Protein AF-A0A3A5VDR8-F1 (afdb_monomer)

Solvent-accessible surface area (backbone atoms only — not comparable to full-atom values): 13699 Å² total; per-residue (Å²): 118,65,73,44,53,53,27,50,51,38,25,54,54,17,42,51,42,27,73,71,44,88,47,68,67,57,17,51,52,22,40,51,50,13,53,56,19,45,52,45,46,71,48,32,52,80,75,43,64,90,36,72,64,29,51,47,52,52,43,52,58,65,45,46,60,33,49,49,28,33,51,53,9,49,47,30,44,72,45,28,43,100,51,100,69,76,57,41,54,68,66,42,28,55,52,9,52,52,28,31,51,51,14,51,49,47,58,53,37,34,50,52,32,93,68,37,65,57,55,87,92,42,66,28,64,62,50,52,55,49,51,32,36,47,34,58,46,49,23,54,52,27,50,52,50,26,51,49,34,65,74,72,39,82,93,39,62,68,61,28,49,50,36,45,52,52,17,50,50,38,37,50,51,42,52,48,46,52,74,42,66,25,68,79,46,48,22,66,64,47,43,51,43,36,53,51,37,49,52,52,52,51,50,51,53,52,51,50,50,50,50,52,51,53,52,51,50,52,50,55,56,51,60,74,67,55,76,78,76,84,74,74,75,71,79,49,71,68,52,50,51,50,50,49,52,54,45,56,65,62,70,72,50,72,94,75,86,84,129

Sequence (259 aa):
MFLFWIPGVVVVAGGLLALLSKRAMVRRAAGVMAAVSLLAIITTPWTVPSSPSSAFGHFLGSLLGPLVFLGVGLYSITFSGNIPVGQLSPTDRVTGFVMVALGSAWLLAMHWWSITPTYPDTVNTYWVMFWSTFLLVSPAVGAGLMVLVGVFGHQRQRERNLIGVLSMALFLIGLLALLFDGSSLGREAFGQAVWLAFADVVGLLAGLGAALLVFGAVLVVYERQLVPPVTSSGPSKEHLDRVSFVLHQHVDGGEHDEE

Secondary structure (DSSP, 8-state):
-HHHHHHHHHHHHHHHHHHH---HHHHHHHHHHHHHHHHHHHTHHHHSTTSHHHHHHHHHHHHHHHHHHHHHHHHHHHHBSS-SS-PBPHHHHHHHHHHHHHHHHHHHHHHHSTTS-BSSSSB-HHHHHHHHHHHHHHHHHHHHHHHHHHHH-TT-HHHHHHHHHHHHHHHHHHHHHHHS--SSS-HHHHHHHHHHHHHHHHHHHHHHHHHHHHHHHHHHHHHHHSPPP-PPPPPPHHHHHHHHHHHHHHHS--S----

Radius of gyration: 29.81 Å; Cα contacts (8 Å, |Δi|>4): 229; chains: 1; bounding box: 81×52×71 Å

Structure (mmCIF, N/CA/C/O backbone):
data_AF-A0A3A5VDR8-F1
#
_entry.id   AF-A0A3A5VDR8-F1
#
loop_
_atom_site.group_PDB
_atom_site.id
_atom_site.type_symbol
_atom_site.label_atom_id
_atom_site.label_alt_id
_atom_site.label_comp_id
_atom_site.label_asym_id
_atom_site.label_entity_id
_atom_site.label_seq_id
_atom_site.pdbx_PDB_ins_code
_atom_site.Cartn_x
_atom_site.Cartn_y
_atom_site.Cartn_z
_atom_site.occupancy
_atom_site.B_iso_or_equiv
_atom_site.auth_seq_id
_atom_site.auth_comp_id
_atom_site.auth_asym_id
_atom_site.auth_atom_id
_atom_site.pdbx_PDB_model_num
ATOM 1 N N . MET A 1 1 ? 14.087 16.349 -6.752 1.00 52.69 1 MET A N 1
ATOM 2 C CA . MET A 1 1 ? 13.050 16.132 -5.717 1.00 52.69 1 MET A CA 1
ATOM 3 C C . MET A 1 1 ? 11.808 16.995 -5.967 1.00 52.69 1 MET A C 1
ATOM 5 O O . MET A 1 1 ? 10.737 16.435 -6.138 1.00 52.69 1 MET A O 1
ATOM 9 N N . PHE A 1 2 ? 11.920 18.325 -6.081 1.00 62.50 2 PHE A N 1
ATOM 10 C CA . PHE A 1 2 ? 10.753 19.221 -6.222 1.00 62.50 2 PHE A CA 1
ATOM 11 C C . PHE A 1 2 ? 9.913 19.051 -7.503 1.00 62.50 2 PHE A C 1
ATOM 13 O O . PHE A 1 2 ? 8.700 19.224 -7.452 1.00 62.50 2 PHE A O 1
ATOM 20 N N . LEU A 1 3 ? 10.534 18.660 -8.623 1.00 68.56 3 LEU A N 1
ATOM 21 C CA . LEU A 1 3 ? 9.881 18.563 -9.939 1.00 68.56 3 LEU A CA 1
ATOM 22 C C . LEU A 1 3 ? 8.797 17.478 -10.045 1.00 68.56 3 LEU A C 1
ATOM 24 O O . LEU A 1 3 ? 7.955 17.571 -10.922 1.00 68.56 3 LEU A O 1
ATOM 28 N N . PHE A 1 4 ? 8.792 16.479 -9.160 1.00 74.56 4 PHE A N 1
ATOM 29 C CA . PHE A 1 4 ? 7.754 15.441 -9.134 1.00 74.56 4 PHE A CA 1
ATOM 30 C C . PHE A 1 4 ? 6.716 15.711 -8.039 1.00 74.56 4 PHE A C 1
ATOM 32 O O . PHE A 1 4 ? 5.513 15.689 -8.283 1.00 74.56 4 PHE A O 1
ATOM 39 N N . TRP A 1 5 ? 7.181 16.011 -6.823 1.00 81.38 5 TRP A N 1
ATOM 40 C CA . TRP A 1 5 ? 6.310 16.121 -5.653 1.00 81.38 5 TRP A CA 1
ATOM 41 C C . TRP A 1 5 ? 5.440 17.379 -5.657 1.00 81.38 5 TRP A C 1
ATOM 43 O O . TRP A 1 5 ? 4.268 17.285 -5.303 1.00 81.38 5 TRP A O 1
ATOM 53 N N . ILE A 1 6 ? 5.969 18.537 -6.081 1.00 83.94 6 ILE A N 1
ATOM 54 C CA . ILE A 1 6 ? 5.168 19.770 -6.143 1.00 83.94 6 ILE A CA 1
ATOM 55 C C . ILE A 1 6 ? 4.053 19.616 -7.184 1.00 83.94 6 ILE A C 1
ATOM 57 O O . ILE A 1 6 ? 2.892 19.799 -6.814 1.00 83.94 6 ILE A O 1
ATOM 61 N N . PRO A 1 7 ? 4.335 19.199 -8.436 1.00 83.81 7 PRO A N 1
ATOM 62 C CA . PRO A 1 7 ? 3.267 18.892 -9.377 1.00 83.81 7 PRO A CA 1
ATOM 63 C C . PRO A 1 7 ? 2.312 17.815 -8.858 1.00 83.81 7 PRO A C 1
ATOM 65 O O . PRO A 1 7 ? 1.108 17.984 -8.990 1.00 83.81 7 PRO A O 1
ATOM 68 N N . GLY A 1 8 ? 2.805 16.769 -8.184 1.00 83.75 8 GLY A N 1
ATOM 69 C CA . GLY A 1 8 ? 1.969 15.744 -7.546 1.00 83.75 8 GLY A CA 1
ATOM 70 C C . GLY A 1 8 ? 0.930 16.314 -6.577 1.00 83.75 8 GLY A C 1
ATOM 71 O O . GLY A 1 8 ? -0.263 16.032 -6.704 1.00 83.75 8 GLY A O 1
ATOM 72 N N . VAL A 1 9 ? 1.358 17.173 -5.649 1.00 87.06 9 VAL A N 1
ATOM 73 C CA . VAL A 1 9 ? 0.451 17.847 -4.705 1.00 87.06 9 VAL A CA 1
ATOM 74 C C . VAL A 1 9 ? -0.544 18.739 -5.444 1.00 87.06 9 VAL A C 1
ATOM 76 O O . VAL A 1 9 ? -1.730 18.732 -5.116 1.00 87.06 9 VAL A O 1
ATOM 79 N N . VAL A 1 10 ? -0.096 19.472 -6.466 1.00 89.00 10 VAL A N 1
ATOM 80 C CA . VAL A 1 10 ? -0.971 20.351 -7.256 1.00 89.00 10 VAL A CA 1
ATOM 81 C C . VAL A 1 10 ? -1.981 19.552 -8.087 1.00 89.00 10 VAL A C 1
ATOM 83 O O . VAL A 1 10 ? -3.118 19.998 -8.221 1.00 89.00 10 VAL A O 1
ATOM 86 N N . VAL A 1 11 ? -1.635 18.359 -8.583 1.00 89.19 11 VAL A N 1
ATOM 87 C CA . VAL A 1 11 ? -2.593 17.454 -9.244 1.00 89.19 11 VAL A CA 1
ATOM 88 C C . VAL A 1 11 ? -3.698 17.050 -8.276 1.00 89.19 11 VAL A C 1
ATOM 90 O O . VAL A 1 11 ? -4.874 17.191 -8.609 1.00 89.19 11 VAL A O 1
ATOM 93 N N . VAL A 1 12 ? -3.345 16.587 -7.074 1.00 87.31 12 VAL A N 1
ATOM 94 C CA . VAL A 1 12 ? -4.333 16.129 -6.085 1.00 87.31 12 VAL A CA 1
ATOM 95 C C . VAL A 1 12 ? -5.182 17.296 -5.584 1.00 87.31 12 VAL A C 1
ATOM 97 O O . VAL A 1 12 ? -6.408 17.247 -5.665 1.00 87.31 12 VAL A O 1
ATOM 100 N N . ALA A 1 13 ? -4.550 18.369 -5.110 1.00 88.38 13 ALA A N 1
ATOM 101 C CA . ALA A 1 13 ? -5.251 19.531 -4.57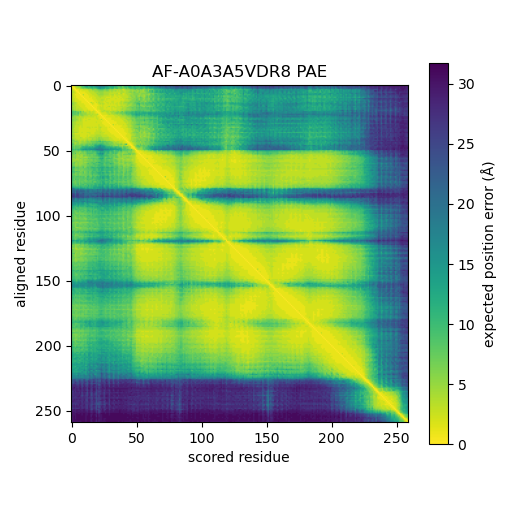3 1.00 88.38 13 ALA A CA 1
ATOM 102 C C . ALA A 1 13 ? -6.066 20.254 -5.654 1.00 88.38 13 ALA A C 1
ATOM 104 O O . ALA A 1 13 ? -7.225 20.596 -5.428 1.00 88.38 13 ALA A O 1
ATOM 105 N N . GLY A 1 14 ? -5.491 20.448 -6.843 1.00 86.88 14 GLY A N 1
ATOM 106 C CA . GLY A 1 14 ? -6.167 21.052 -7.989 1.00 86.88 14 GLY A CA 1
ATOM 107 C C . GLY A 1 14 ? -7.322 20.194 -8.499 1.00 86.88 14 GLY A C 1
ATOM 108 O O . GLY A 1 14 ? -8.396 20.723 -8.773 1.00 86.88 14 GLY A O 1
ATOM 109 N N . GLY A 1 15 ? -7.153 18.870 -8.549 1.00 87.00 15 GLY A N 1
ATOM 110 C CA . GLY A 1 15 ? -8.213 17.929 -8.910 1.00 87.00 15 GLY A CA 1
ATOM 111 C C . GLY A 1 15 ? -9.370 17.952 -7.912 1.00 87.00 15 GLY A C 1
ATOM 112 O O . GLY A 1 15 ? -10.522 18.123 -8.308 1.00 87.00 15 GLY A O 1
ATOM 113 N N . LEU A 1 16 ? -9.075 17.872 -6.611 1.00 87.69 16 LEU A N 1
ATOM 114 C CA . LEU A 1 16 ? -10.084 17.978 -5.553 1.00 87.69 16 LEU A CA 1
ATOM 115 C C . LEU A 1 16 ? -10.808 19.327 -5.593 1.00 87.69 16 LEU A C 1
ATOM 117 O O . LEU A 1 16 ? -12.035 19.369 -5.542 1.00 87.69 16 LEU A O 1
ATOM 121 N N . LEU A 1 17 ? -10.075 20.432 -5.745 1.00 89.56 17 LEU A N 1
ATOM 122 C CA . LEU A 1 17 ? -10.669 21.762 -5.878 1.00 89.56 17 LEU A CA 1
ATOM 123 C C . LEU A 1 17 ? -11.536 21.879 -7.135 1.00 89.56 17 LEU A C 1
ATOM 125 O O . LEU A 1 17 ? -12.596 22.502 -7.082 1.00 89.56 17 LEU A O 1
ATOM 129 N N . ALA A 1 18 ? -11.136 21.270 -8.250 1.00 89.88 18 ALA A N 1
ATOM 130 C CA . ALA A 1 18 ? -11.944 21.246 -9.463 1.00 89.88 18 ALA A CA 1
ATOM 131 C C . ALA A 1 18 ? -13.251 20.461 -9.264 1.00 89.88 18 ALA A C 1
ATOM 133 O O . ALA A 1 18 ? -14.312 20.914 -9.696 1.00 89.88 18 ALA A O 1
ATOM 134 N N . LEU A 1 19 ? -13.197 19.321 -8.576 1.00 88.25 19 LEU A N 1
ATOM 135 C CA . LEU A 1 19 ? -14.364 18.471 -8.334 1.00 88.25 19 LEU A CA 1
ATOM 136 C C . LEU A 1 19 ? -15.330 19.068 -7.301 1.00 88.25 19 LEU A C 1
ATOM 138 O O . LEU A 1 19 ? -16.544 19.006 -7.484 1.00 88.25 19 LEU A O 1
ATOM 142 N N . LEU A 1 20 ? -14.802 19.659 -6.229 1.00 91.56 20 LEU A N 1
ATOM 143 C CA . LEU A 1 20 ? -15.595 20.106 -5.080 1.00 91.56 20 LEU A CA 1
ATOM 144 C C . LEU A 1 20 ? -16.055 21.566 -5.188 1.00 91.56 20 LEU A C 1
ATOM 146 O O . LEU A 1 20 ? -17.002 21.974 -4.508 1.00 91.56 20 LEU A O 1
ATOM 150 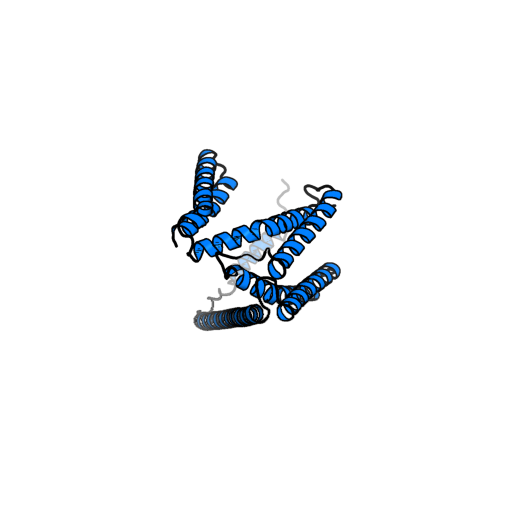N N . SER A 1 21 ? -15.404 22.385 -6.019 1.00 89.94 21 SER A N 1
ATOM 151 C CA . SER A 1 21 ? -15.739 23.805 -6.104 1.00 89.94 21 SER A CA 1
ATOM 152 C C . SER A 1 21 ? -17.049 24.053 -6.850 1.00 89.94 21 SER A C 1
ATOM 154 O O . SER A 1 21 ? -17.225 23.695 -8.015 1.00 89.94 21 SER A O 1
ATOM 156 N N . LYS A 1 22 ? -17.948 24.791 -6.191 1.00 89.50 22 LYS A N 1
ATOM 157 C CA . LYS A 1 22 ? -19.199 25.293 -6.782 1.00 89.50 22 LYS A CA 1
ATOM 158 C C . LYS A 1 22 ? -18.983 26.510 -7.694 1.00 89.50 22 LYS A C 1
ATOM 160 O O . LYS A 1 22 ? -19.869 26.861 -8.469 1.00 89.50 22 LYS A O 1
ATOM 165 N N . ARG A 1 23 ? -17.819 27.174 -7.619 1.00 92.81 23 ARG A N 1
ATOM 166 C CA . ARG A 1 23 ? -17.501 28.367 -8.425 1.00 92.81 23 ARG A CA 1
ATOM 167 C C . ARG A 1 23 ? -16.848 27.959 -9.746 1.00 92.81 23 ARG A C 1
ATOM 169 O O . ARG A 1 23 ? -15.734 27.440 -9.755 1.00 92.81 23 ARG A O 1
ATOM 176 N N . ALA A 1 24 ? -17.501 28.272 -10.868 1.00 89.81 24 ALA A N 1
ATOM 177 C CA . ALA A 1 24 ? -17.061 27.853 -12.203 1.00 89.81 24 ALA A CA 1
ATOM 178 C C . ALA A 1 24 ? -15.632 28.307 -12.566 1.00 89.81 24 ALA A C 1
ATOM 180 O O . ALA A 1 24 ? -14.880 27.530 -13.152 1.00 89.81 24 ALA A O 1
ATOM 181 N N . MET A 1 25 ? -15.242 29.531 -12.190 1.00 92.38 25 MET A N 1
ATOM 182 C CA . MET A 1 25 ? -13.892 30.057 -12.433 1.00 92.38 25 MET A CA 1
ATOM 183 C C . MET A 1 25 ? -12.827 29.272 -11.654 1.00 92.38 25 MET A C 1
ATOM 185 O O . MET A 1 25 ? -11.842 28.839 -12.243 1.00 92.38 25 MET A O 1
ATOM 189 N N . VAL A 1 26 ? -13.057 29.030 -10.358 1.00 88.75 26 VAL A N 1
ATOM 190 C CA . VAL A 1 26 ? -12.142 28.260 -9.497 1.00 88.75 26 VAL A CA 1
ATOM 191 C C . VAL A 1 26 ? -12.013 26.829 -10.008 1.00 88.75 26 VAL A C 1
ATOM 193 O O . VAL A 1 26 ? -10.904 26.321 -10.113 1.00 88.75 26 VAL A O 1
ATOM 196 N N . ARG A 1 27 ? -13.128 26.205 -10.406 1.00 91.62 27 ARG A N 1
ATOM 197 C CA . ARG A 1 27 ? -13.121 24.862 -10.993 1.00 91.62 27 ARG A CA 1
ATOM 198 C C . ARG A 1 27 ? -12.278 24.784 -12.266 1.00 91.62 27 ARG A C 1
ATOM 200 O O . ARG A 1 27 ? -11.477 23.866 -12.403 1.00 91.62 27 ARG A O 1
ATOM 207 N N . ARG A 1 28 ? -12.444 25.737 -13.192 1.00 91.25 28 ARG A N 1
ATOM 208 C CA . ARG A 1 28 ? -11.657 25.778 -14.437 1.00 91.25 28 ARG A CA 1
ATOM 209 C C . ARG A 1 28 ? -10.175 26.018 -14.157 1.00 91.25 28 ARG A C 1
ATOM 211 O O . ARG A 1 28 ? -9.351 25.280 -14.681 1.00 91.25 28 ARG A O 1
ATOM 218 N N . ALA A 1 29 ? -9.846 27.000 -13.319 1.00 91.12 29 ALA A N 1
ATOM 219 C CA . ALA A 1 29 ? -8.461 27.310 -12.969 1.00 91.12 29 ALA A CA 1
ATOM 220 C C . ALA A 1 29 ? -7.768 26.121 -12.282 1.00 91.12 29 ALA A C 1
ATOM 222 O O . ALA A 1 29 ? -6.687 25.717 -12.703 1.00 91.12 29 ALA A O 1
ATOM 223 N N . ALA A 1 30 ? -8.424 25.505 -11.294 1.00 90.00 30 ALA A N 1
ATOM 224 C CA . ALA A 1 30 ? -7.909 24.330 -10.597 1.00 90.00 30 ALA A CA 1
ATOM 225 C C . ALA A 1 30 ? -7.756 23.120 -11.536 1.00 90.00 30 ALA A C 1
ATOM 227 O O . ALA A 1 30 ? -6.751 22.417 -11.467 1.00 90.00 30 ALA A O 1
ATOM 228 N N . GLY A 1 31 ? -8.700 22.926 -12.465 1.00 89.38 31 GLY A N 1
ATOM 229 C CA . GLY A 1 31 ? -8.619 21.880 -13.484 1.00 89.38 31 GLY A CA 1
ATOM 230 C C . GLY A 1 31 ? -7.438 22.070 -14.441 1.00 89.38 31 GLY A C 1
ATOM 231 O O . GLY A 1 31 ? -6.706 21.119 -14.699 1.00 89.38 31 GLY A O 1
ATOM 232 N N . VAL A 1 32 ? -7.200 23.297 -14.918 1.00 91.44 32 VAL A N 1
ATOM 233 C CA . VAL A 1 32 ? -6.037 23.612 -15.768 1.00 91.44 32 VAL A CA 1
ATOM 234 C C . VAL A 1 32 ? -4.732 23.417 -14.998 1.00 91.44 32 VAL A C 1
ATOM 236 O O . VAL A 1 32 ? -3.812 22.789 -15.516 1.00 91.44 32 VAL A O 1
ATOM 239 N N . MET A 1 33 ? -4.653 23.891 -13.752 1.00 89.94 33 MET A N 1
ATOM 240 C CA . MET A 1 33 ? -3.474 23.683 -12.907 1.00 89.94 33 MET A CA 1
ATOM 241 C C . MET A 1 33 ? -3.186 22.196 -12.675 1.00 89.94 33 MET A C 1
ATOM 243 O O . MET A 1 33 ? -2.033 21.777 -12.785 1.00 89.94 33 MET A O 1
ATOM 247 N N . ALA A 1 34 ? -4.217 21.394 -12.394 1.00 89.88 34 ALA A N 1
ATOM 248 C CA . ALA A 1 34 ? -4.078 19.950 -12.247 1.00 89.88 34 ALA A CA 1
ATOM 249 C C . ALA A 1 34 ? -3.605 19.294 -13.553 1.00 89.88 34 ALA A C 1
ATOM 251 O O . ALA A 1 34 ? -2.691 18.477 -13.523 1.00 89.88 34 ALA A O 1
ATOM 252 N N . ALA A 1 35 ? -4.153 19.693 -14.704 1.00 88.62 35 ALA A N 1
ATOM 253 C CA . ALA A 1 35 ? -3.744 19.164 -16.004 1.00 88.62 35 ALA A CA 1
ATOM 254 C C . ALA A 1 35 ? -2.280 19.499 -16.344 1.00 88.62 35 ALA A C 1
ATOM 256 O O . ALA A 1 35 ? -1.517 18.609 -16.715 1.00 88.62 35 ALA A O 1
ATOM 257 N N . VAL A 1 36 ? -1.856 20.754 -16.164 1.00 88.88 36 VAL A N 1
ATOM 258 C CA . VAL A 1 36 ? -0.460 21.175 -16.393 1.00 88.88 36 VAL A CA 1
ATOM 259 C C . VAL A 1 36 ? 0.496 20.431 -15.460 1.00 88.88 36 VAL A C 1
ATOM 261 O O . VAL A 1 36 ? 1.556 19.970 -15.880 1.00 88.88 36 VAL A O 1
ATOM 264 N N . SER A 1 37 ? 0.102 20.260 -14.199 1.00 85.75 37 SER A N 1
ATOM 265 C CA . SER A 1 37 ? 0.910 19.542 -13.213 1.00 85.75 37 SER A CA 1
ATOM 266 C C . SER A 1 37 ? 1.006 18.050 -13.532 1.00 85.75 37 SER A C 1
ATOM 268 O O . SER A 1 37 ? 2.067 17.454 -13.371 1.00 85.75 37 SER A O 1
ATOM 270 N N . LEU A 1 38 ? -0.059 17.451 -14.065 1.00 85.88 38 LEU A N 1
ATOM 271 C CA . LEU A 1 38 ? -0.044 16.069 -14.535 1.00 85.88 38 LEU A CA 1
ATOM 272 C C . LEU A 1 38 ? 0.924 15.889 -15.714 1.00 85.88 38 LEU A C 1
ATOM 274 O O . LEU A 1 38 ? 1.696 14.934 -15.726 1.00 85.88 38 LEU A O 1
ATOM 278 N N . LEU A 1 39 ? 0.948 16.829 -16.664 1.00 84.94 39 LEU A N 1
ATOM 279 C CA . LEU A 1 39 ? 1.917 16.818 -17.768 1.00 84.94 39 LEU A CA 1
ATOM 280 C C . LEU A 1 39 ? 3.367 16.923 -17.266 1.00 84.94 39 LEU A C 1
ATOM 282 O O . LEU A 1 39 ? 4.255 16.245 -17.786 1.00 84.94 39 LEU A O 1
ATOM 286 N N . ALA A 1 40 ? 3.619 17.716 -16.222 1.00 82.56 40 ALA A N 1
ATOM 287 C CA . ALA A 1 40 ? 4.940 17.791 -15.597 1.00 82.56 40 ALA A CA 1
ATOM 288 C C . ALA A 1 40 ? 5.359 16.452 -14.950 1.00 82.56 40 ALA A C 1
ATOM 290 O O . ALA A 1 40 ? 6.506 16.026 -15.088 1.00 82.56 40 ALA A O 1
ATOM 291 N N . ILE A 1 41 ? 4.424 15.731 -14.319 1.00 81.56 41 ILE A N 1
ATOM 292 C CA . ILE A 1 41 ? 4.683 14.388 -13.766 1.00 81.56 41 ILE A CA 1
ATOM 293 C C . ILE A 1 41 ? 5.000 13.393 -14.885 1.00 81.56 41 ILE A C 1
ATOM 295 O O . ILE A 1 41 ? 5.978 12.651 -14.800 1.00 81.56 41 ILE A O 1
ATOM 299 N N . ILE A 1 42 ? 4.213 13.404 -15.962 1.00 80.19 42 ILE A N 1
ATOM 300 C CA . ILE A 1 42 ? 4.401 12.484 -17.092 1.00 80.19 42 ILE A CA 1
ATOM 301 C C . ILE A 1 42 ? 5.761 12.704 -17.758 1.00 80.19 42 ILE A C 1
ATOM 303 O O . ILE A 1 42 ? 6.396 11.743 -18.172 1.00 80.19 42 ILE A O 1
ATOM 307 N N . THR A 1 43 ? 6.248 13.944 -17.819 1.00 77.62 43 THR A N 1
ATOM 308 C CA . THR A 1 43 ? 7.553 14.262 -18.421 1.00 77.62 43 THR A CA 1
ATOM 309 C C . THR A 1 43 ? 8.747 14.028 -17.481 1.00 77.62 43 THR A C 1
ATOM 311 O O . THR A 1 43 ? 9.903 14.139 -17.900 1.00 77.62 43 THR A O 1
ATOM 314 N N . THR A 1 44 ? 8.511 13.650 -16.219 1.00 75.06 44 THR A N 1
ATOM 315 C CA . THR A 1 44 ? 9.574 13.453 -15.216 1.00 75.06 44 THR A CA 1
ATOM 316 C C . THR A 1 44 ? 10.615 12.376 -15.595 1.00 75.06 44 THR A C 1
ATOM 318 O O . THR A 1 44 ? 11.806 12.626 -15.389 1.00 75.06 44 THR A O 1
ATOM 321 N N . PRO A 1 45 ? 10.250 11.230 -16.209 1.00 70.62 45 PRO A N 1
ATOM 322 C CA . PRO A 1 45 ? 11.226 10.229 -16.648 1.00 70.62 45 PRO A CA 1
ATOM 323 C C . PRO A 1 45 ? 12.264 10.769 -17.642 1.00 70.62 45 PRO A C 1
ATOM 325 O O . PRO A 1 45 ? 13.414 10.348 -17.604 1.00 70.62 45 PRO A O 1
ATOM 328 N N . TRP A 1 46 ? 11.896 11.738 -18.489 1.00 71.25 46 TRP A N 1
ATOM 329 C CA . TRP A 1 46 ? 12.820 12.351 -19.452 1.00 71.25 46 TRP A CA 1
ATOM 330 C C . TRP A 1 46 ? 13.680 13.462 -18.850 1.00 71.25 46 TRP A C 1
ATOM 332 O O . TRP A 1 46 ? 14.783 13.710 -19.326 1.00 71.25 46 TRP A O 1
ATOM 342 N N . THR A 1 47 ? 13.189 14.143 -17.816 1.00 73.31 47 THR A N 1
ATOM 343 C CA . THR A 1 47 ? 13.891 15.292 -17.224 1.00 73.31 47 THR A CA 1
ATOM 344 C C . THR A 1 47 ? 14.873 14.881 -16.132 1.00 73.31 47 THR A C 1
ATOM 346 O O . THR A 1 47 ? 15.914 15.519 -15.987 1.00 73.31 47 THR A O 1
ATOM 349 N N . VAL A 1 48 ? 14.581 13.815 -15.373 1.00 70.50 48 VAL A N 1
ATOM 350 C CA . VAL A 1 48 ? 15.480 13.303 -14.324 1.00 70.50 48 VAL A CA 1
ATOM 351 C C . VAL A 1 48 ? 15.461 11.762 -14.277 1.00 70.50 48 VAL A C 1
ATOM 353 O O . VAL A 1 48 ? 14.945 11.175 -13.321 1.00 70.50 48 VAL A O 1
ATOM 356 N N . PRO A 1 49 ? 16.003 11.070 -15.294 1.00 65.44 49 PRO A N 1
ATOM 357 C CA . PRO A 1 49 ? 15.820 9.628 -15.489 1.00 65.44 49 PRO A CA 1
ATOM 358 C C . PRO A 1 49 ? 16.335 8.747 -14.340 1.00 65.44 49 PRO A C 1
ATOM 360 O O . PRO A 1 49 ? 15.729 7.723 -14.057 1.00 65.44 49 PRO A O 1
ATOM 363 N N . SER A 1 50 ? 17.377 9.139 -13.608 1.00 69.69 50 SER A N 1
ATOM 364 C CA . SER A 1 50 ? 17.965 8.333 -12.520 1.00 69.69 50 SER A CA 1
ATOM 365 C C . SER A 1 50 ? 17.515 8.733 -11.106 1.00 69.69 50 SER A C 1
ATOM 367 O O . SER A 1 50 ? 18.161 8.374 -10.123 1.00 69.69 50 SER A O 1
ATOM 369 N N . SER A 1 51 ? 16.423 9.495 -10.961 1.00 82.19 51 SER A N 1
ATOM 370 C CA . SER A 1 51 ? 15.971 9.938 -9.633 1.00 82.19 51 SER A CA 1
ATOM 371 C C . SER A 1 51 ? 15.037 8.936 -8.934 1.00 82.19 51 SER A C 1
ATOM 373 O O . SER A 1 51 ? 14.204 8.317 -9.604 1.00 82.19 51 SER A O 1
ATOM 375 N N . PRO A 1 52 ? 15.063 8.854 -7.584 1.00 82.19 52 PRO A N 1
ATOM 376 C CA . PRO A 1 52 ? 14.073 8.090 -6.817 1.00 82.19 52 PRO A CA 1
ATOM 377 C C . PRO A 1 52 ? 12.628 8.503 -7.130 1.00 82.19 52 PRO A C 1
ATOM 379 O O . PRO A 1 52 ? 11.736 7.667 -7.207 1.00 82.19 52 PRO A O 1
ATOM 382 N N . SER A 1 53 ? 12.390 9.792 -7.392 1.00 83.44 53 SER A N 1
ATOM 383 C CA . SER A 1 53 ? 11.069 10.300 -7.778 1.00 83.44 53 SER A CA 1
ATOM 384 C C . SER A 1 53 ? 10.585 9.742 -9.119 1.00 83.44 53 SER A C 1
ATOM 386 O O . SER A 1 53 ? 9.410 9.416 -9.251 1.00 83.44 53 SER A O 1
ATOM 388 N N . SER A 1 54 ? 11.477 9.593 -10.099 1.00 83.44 54 SER A N 1
ATOM 389 C CA . SER A 1 54 ? 11.137 9.021 -11.407 1.00 83.44 54 SER A CA 1
ATOM 390 C C . SER A 1 54 ? 10.888 7.519 -11.312 1.00 83.44 54 SER A C 1
ATOM 392 O O . SER A 1 54 ? 9.925 7.028 -11.893 1.00 83.44 54 SER A O 1
ATOM 394 N N . ALA A 1 55 ? 11.683 6.803 -10.508 1.00 86.25 55 ALA A N 1
ATOM 395 C CA . ALA A 1 55 ? 11.439 5.393 -10.210 1.00 86.25 55 ALA A CA 1
ATOM 396 C C . ALA A 1 55 ? 10.088 5.190 -9.500 1.00 86.25 55 ALA A C 1
ATOM 398 O O . ALA A 1 55 ? 9.338 4.279 -9.850 1.00 86.25 55 ALA A O 1
ATOM 399 N N . PHE A 1 56 ? 9.727 6.067 -8.561 1.00 86.88 56 PHE A N 1
ATOM 400 C CA . PHE A 1 56 ? 8.415 6.041 -7.916 1.00 86.88 56 PHE A CA 1
ATOM 401 C C . PHE A 1 56 ? 7.279 6.346 -8.905 1.00 86.88 56 PHE A C 1
ATOM 403 O O . PHE A 1 56 ? 6.271 5.644 -8.922 1.00 86.88 56 PHE A O 1
ATOM 410 N N . GLY A 1 57 ? 7.453 7.346 -9.775 1.00 84.56 57 GLY A N 1
ATOM 411 C CA . GLY A 1 57 ? 6.503 7.658 -10.845 1.00 84.56 57 GLY A CA 1
ATOM 412 C C . GLY A 1 57 ? 6.293 6.490 -11.813 1.00 84.56 57 GLY A C 1
ATOM 413 O O . GLY A 1 57 ? 5.152 6.153 -12.124 1.00 84.56 57 GLY A O 1
ATOM 414 N N . HIS A 1 58 ? 7.373 5.821 -12.227 1.00 88.00 58 HIS A N 1
ATOM 415 C CA . HIS A 1 58 ? 7.309 4.600 -13.033 1.00 88.00 58 HIS A CA 1
ATOM 416 C C . HIS A 1 58 ? 6.542 3.486 -12.313 1.00 88.00 58 HIS A C 1
ATOM 418 O O . HIS A 1 58 ? 5.682 2.837 -12.905 1.00 88.00 58 HIS A O 1
ATOM 424 N N . PHE A 1 59 ? 6.809 3.290 -11.020 1.00 91.25 59 PHE A N 1
ATOM 425 C CA . PHE A 1 59 ? 6.078 2.334 -10.195 1.00 91.25 59 PHE A CA 1
ATOM 426 C C . PHE A 1 59 ? 4.573 2.652 -10.146 1.00 91.25 59 PHE A C 1
ATOM 428 O O . PHE A 1 59 ? 3.760 1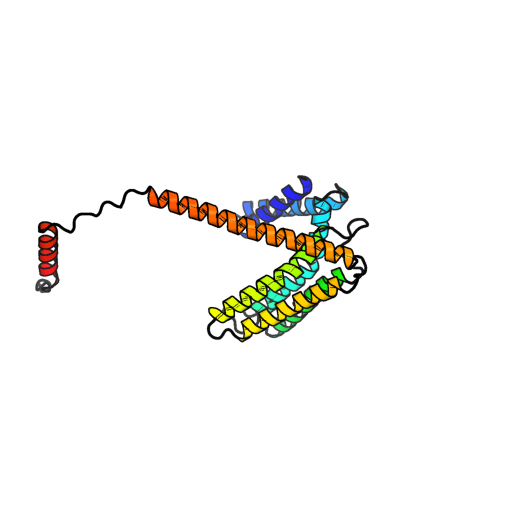.776 -10.439 1.00 91.25 59 PHE A O 1
ATOM 435 N N . LEU A 1 60 ? 4.180 3.903 -9.886 1.00 89.75 60 LEU A N 1
ATOM 436 C CA . LEU A 1 60 ? 2.767 4.300 -9.919 1.00 89.75 60 LEU A CA 1
ATOM 437 C C . LEU A 1 60 ? 2.127 4.061 -11.292 1.00 89.75 60 LEU A C 1
ATOM 439 O O . LEU A 1 60 ? 1.013 3.545 -11.369 1.00 89.75 60 LEU A O 1
ATOM 443 N N . GLY A 1 61 ? 2.844 4.390 -12.370 1.00 88.06 61 GLY A N 1
ATOM 444 C CA . GLY A 1 61 ? 2.411 4.116 -13.739 1.00 88.06 61 GLY A CA 1
ATOM 445 C C . GLY A 1 61 ? 2.170 2.625 -13.985 1.00 88.06 61 GLY A C 1
ATOM 446 O O . GLY A 1 61 ? 1.131 2.257 -14.531 1.00 88.06 61 GLY A O 1
ATOM 447 N N . SER A 1 62 ? 3.076 1.763 -13.513 1.00 91.62 62 SER A N 1
ATOM 448 C CA . SER A 1 62 ? 2.922 0.307 -13.624 1.00 91.62 62 SER A CA 1
ATOM 449 C C . SER A 1 62 ? 1.725 -0.233 -12.832 1.00 91.62 62 SER A C 1
ATOM 451 O O . SER A 1 62 ? 1.051 -1.147 -13.300 1.00 91.62 62 SER A O 1
ATOM 453 N N . LEU A 1 63 ? 1.391 0.366 -11.684 1.00 94.06 63 LEU A N 1
ATOM 454 C CA . LEU A 1 63 ? 0.231 -0.038 -10.887 1.00 94.06 63 LEU A CA 1
ATOM 455 C C . LEU A 1 63 ? -1.106 0.472 -11.437 1.00 94.06 63 LEU A C 1
ATOM 457 O O . LEU A 1 63 ? -2.151 -0.079 -11.091 1.00 94.06 63 LEU A O 1
ATOM 461 N N . LEU A 1 64 ? -1.108 1.502 -12.285 1.00 92.38 64 LEU A N 1
ATOM 462 C CA . LEU A 1 64 ? -2.341 2.150 -12.734 1.00 92.38 64 LEU A CA 1
ATOM 463 C C . LEU A 1 64 ? -3.284 1.168 -13.439 1.00 92.38 64 LEU A C 1
ATOM 465 O O . LEU A 1 64 ? -4.468 1.131 -13.117 1.00 92.38 64 LEU A O 1
ATOM 469 N N . GLY A 1 65 ? -2.758 0.337 -14.343 1.00 93.00 65 GLY A N 1
ATOM 470 C CA . GLY A 1 65 ? -3.523 -0.706 -15.035 1.00 93.00 65 GLY A CA 1
ATOM 471 C C . GLY A 1 65 ? -4.263 -1.639 -14.068 1.00 93.00 65 GLY A C 1
ATOM 472 O O . GLY A 1 65 ? -5.496 -1.592 -14.015 1.00 93.00 65 GLY A O 1
ATOM 473 N N . PRO A 1 66 ? -3.554 -2.454 -13.263 1.00 96.06 66 PRO A N 1
ATOM 474 C CA . PRO A 1 66 ? -4.201 -3.366 -12.324 1.00 96.06 66 PRO A CA 1
ATOM 475 C C . PRO A 1 66 ? -5.121 -2.652 -11.326 1.00 96.06 66 PRO A C 1
ATOM 477 O O . PRO A 1 66 ? -6.199 -3.167 -11.031 1.00 96.06 66 PRO A O 1
ATOM 480 N N . LEU A 1 67 ? -4.766 -1.456 -10.842 1.00 95.19 67 LEU A N 1
ATOM 481 C CA . LEU A 1 67 ? -5.615 -0.702 -9.914 1.00 95.19 67 LEU A CA 1
ATOM 482 C C . LEU A 1 67 ? -6.919 -0.215 -10.552 1.00 95.19 67 LEU A C 1
ATOM 484 O O . LEU A 1 67 ? -7.948 -0.233 -9.882 1.00 95.19 67 LEU A O 1
ATOM 488 N N . VAL A 1 68 ? -6.915 0.184 -11.827 1.00 94.44 68 VAL A N 1
ATOM 489 C CA . VAL A 1 68 ? -8.150 0.541 -12.545 1.00 94.44 68 VAL A CA 1
ATOM 490 C C . VAL A 1 68 ? -9.046 -0.685 -12.700 1.00 94.44 68 VAL A C 1
ATOM 492 O O . VAL A 1 68 ? -10.240 -0.603 -12.414 1.00 94.44 68 VAL A O 1
ATOM 495 N N . PHE A 1 69 ? -8.478 -1.834 -13.079 1.00 96.31 69 PHE A N 1
ATOM 496 C CA . PHE A 1 69 ? -9.225 -3.091 -13.170 1.00 96.31 69 PHE A CA 1
ATOM 497 C C . PHE A 1 69 ? -9.839 -3.494 -11.823 1.00 96.31 69 PHE A C 1
ATOM 499 O O . PHE A 1 69 ? -11.032 -3.790 -11.755 1.00 96.31 69 PHE A O 1
ATOM 506 N N . LEU A 1 70 ? -9.059 -3.436 -10.741 1.00 96.12 70 LEU A N 1
ATOM 507 C CA . LEU A 1 70 ? -9.545 -3.727 -9.392 1.00 96.12 70 LEU A CA 1
ATOM 508 C C . LEU A 1 70 ? -10.588 -2.706 -8.925 1.00 96.12 70 LEU A C 1
ATOM 510 O O . LEU A 1 70 ? -11.627 -3.095 -8.406 1.00 96.12 70 LEU A O 1
ATOM 514 N N . GLY A 1 71 ? -10.340 -1.413 -9.122 1.00 94.19 71 GLY A N 1
ATOM 515 C CA . GLY A 1 71 ? -11.216 -0.334 -8.670 1.00 94.19 71 GLY A CA 1
ATOM 516 C C . GLY A 1 71 ? -12.570 -0.346 -9.373 1.00 94.19 71 GLY A C 1
ATOM 517 O O . GLY A 1 71 ? -13.604 -0.357 -8.707 1.00 94.19 71 GLY A O 1
ATOM 518 N N . VAL A 1 72 ? -12.574 -0.410 -10.708 1.00 92.88 72 VAL A N 1
ATOM 519 C CA . VAL A 1 72 ? -13.815 -0.519 -11.492 1.00 92.88 72 VAL A CA 1
ATOM 520 C C . VAL A 1 72 ? -14.497 -1.857 -11.217 1.00 92.88 72 VAL A C 1
ATOM 522 O O . VAL A 1 72 ? -15.709 -1.891 -11.032 1.00 92.88 72 VAL A O 1
ATOM 525 N N . GLY A 1 73 ? -13.737 -2.949 -11.107 1.00 94.00 73 GLY A N 1
ATOM 526 C CA . GLY A 1 73 ? -14.294 -4.262 -10.806 1.00 94.00 73 GLY A CA 1
ATOM 527 C C . GLY A 1 73 ? -15.007 -4.314 -9.452 1.00 94.00 73 GLY A C 1
ATOM 528 O O . GLY A 1 73 ? -16.159 -4.743 -9.372 1.00 94.00 73 GLY A O 1
ATOM 529 N N . LEU A 1 74 ? -14.364 -3.808 -8.395 1.00 92.44 74 LEU A N 1
ATOM 530 C CA . LEU A 1 74 ? -14.950 -3.701 -7.057 1.00 92.44 74 LEU A CA 1
ATOM 531 C C . LEU A 1 74 ? -16.139 -2.741 -7.029 1.00 92.44 74 LEU A C 1
ATOM 533 O O . LEU A 1 74 ? -17.136 -3.048 -6.376 1.00 92.44 74 LEU A O 1
ATOM 537 N N . TYR A 1 75 ? -16.069 -1.620 -7.751 1.00 90.88 75 TYR A N 1
ATOM 538 C CA . TYR A 1 75 ? -17.196 -0.703 -7.908 1.00 90.88 75 TYR A CA 1
ATOM 539 C C . TYR A 1 75 ? -18.399 -1.423 -8.528 1.00 90.88 75 TYR A C 1
ATOM 541 O O . TYR A 1 75 ? 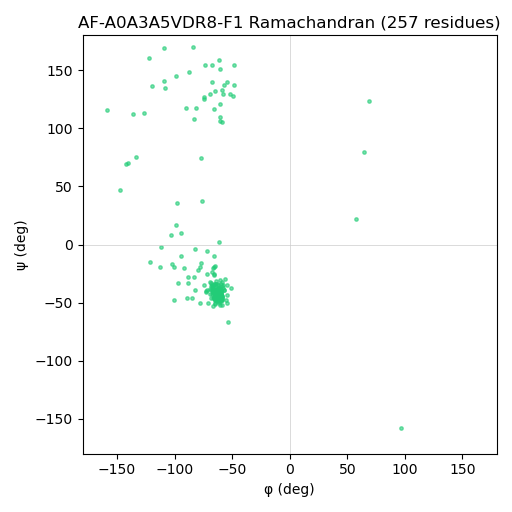-19.473 -1.447 -7.929 1.00 90.88 75 TYR A O 1
ATOM 549 N N . SER A 1 76 ? -18.210 -2.101 -9.661 1.00 89.88 76 SER A N 1
ATOM 550 C CA . SER A 1 76 ? -19.283 -2.836 -10.330 1.00 89.88 76 SER A CA 1
ATOM 551 C C . SER A 1 76 ? -19.843 -3.965 -9.466 1.00 89.88 76 SER A C 1
ATOM 553 O O . SER A 1 76 ? -21.055 -4.141 -9.422 1.00 89.88 76 SER A O 1
ATOM 555 N N . ILE A 1 77 ? -19.012 -4.701 -8.717 1.00 89.44 77 ILE A N 1
ATOM 556 C CA . ILE A 1 77 ? -19.491 -5.729 -7.773 1.00 89.44 77 ILE A CA 1
ATOM 557 C C . ILE A 1 77 ? -20.306 -5.105 -6.635 1.00 89.44 77 ILE A C 1
ATOM 559 O O . ILE A 1 77 ? -21.327 -5.666 -6.241 1.00 89.44 77 ILE A O 1
ATOM 563 N N . THR A 1 78 ? -19.848 -3.973 -6.099 1.00 86.69 78 THR A N 1
ATOM 564 C CA . THR A 1 78 ? -20.450 -3.331 -4.923 1.00 86.69 78 THR A CA 1
ATOM 565 C C . THR A 1 78 ? -21.757 -2.636 -5.258 1.00 86.69 78 THR A C 1
ATOM 567 O O . THR A 1 78 ? -22.637 -2.638 -4.411 1.00 86.69 78 THR A O 1
ATOM 570 N N . PHE A 1 79 ? -21.884 -2.062 -6.459 1.00 85.94 79 PHE A N 1
ATOM 571 C CA . PHE A 1 79 ? -23.048 -1.282 -6.898 1.00 85.94 79 PHE A CA 1
ATOM 572 C C . PHE A 1 79 ? -23.987 -2.033 -7.861 1.00 85.94 79 PHE A C 1
ATOM 574 O O . PHE A 1 79 ? -24.934 -1.454 -8.394 1.00 85.94 79 PHE A O 1
ATOM 581 N N . SER A 1 80 ? -23.766 -3.332 -8.071 1.00 81.56 80 SER A N 1
ATOM 582 C CA . SER A 1 80 ? -24.683 -4.194 -8.827 1.00 81.56 80 SER A CA 1
ATOM 583 C C . SER A 1 80 ? -25.602 -5.002 -7.909 1.00 81.56 80 SER A C 1
ATOM 585 O O . SER A 1 80 ? -25.215 -5.464 -6.834 1.00 81.56 80 SER A O 1
ATOM 587 N N . GLY A 1 81 ? -26.838 -5.224 -8.361 1.00 69.25 81 GLY A N 1
ATOM 588 C CA . GLY A 1 81 ? -27.857 -5.977 -7.625 1.00 69.25 81 GLY A CA 1
ATOM 589 C C . GLY A 1 81 ? -28.818 -5.091 -6.828 1.00 69.25 81 GLY A C 1
ATOM 590 O O . GLY A 1 81 ? -29.002 -3.920 -7.142 1.00 69.25 81 GLY A O 1
ATOM 591 N N . ASN A 1 82 ? -29.465 -5.666 -5.807 1.00 66.56 82 ASN A N 1
ATOM 592 C CA . ASN A 1 82 ? -30.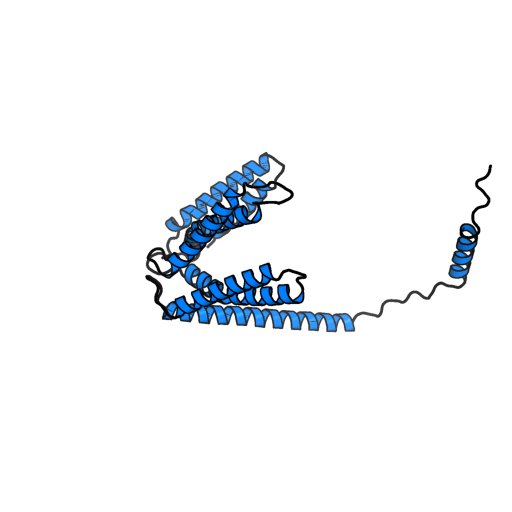534 -5.005 -5.048 1.00 66.56 82 ASN A CA 1
ATOM 593 C C . ASN A 1 82 ? -29.984 -3.978 -4.054 1.00 66.56 82 ASN A C 1
ATOM 595 O O . ASN A 1 82 ? -29.955 -4.206 -2.845 1.00 66.56 82 ASN A O 1
ATOM 599 N N . ILE A 1 83 ? -29.552 -2.838 -4.577 1.00 69.38 83 ILE A N 1
ATOM 600 C CA . ILE A 1 83 ? -29.113 -1.691 -3.788 1.00 69.38 83 ILE A CA 1
ATOM 601 C C . ILE A 1 83 ? -30.187 -0.611 -3.916 1.00 69.38 83 ILE A C 1
ATOM 603 O O . ILE A 1 83 ? -30.687 -0.377 -5.019 1.00 69.38 83 ILE A O 1
ATOM 607 N N . PRO A 1 84 ? -30.587 0.034 -2.809 1.00 58.91 84 PRO A N 1
ATOM 608 C CA . PRO A 1 84 ? -31.690 0.993 -2.812 1.00 58.91 84 PRO A CA 1
ATOM 609 C C . PRO A 1 84 ? -31.415 2.272 -3.625 1.00 58.91 84 PRO A C 1
ATOM 611 O O . PRO A 1 84 ? -32.345 3.035 -3.862 1.00 58.91 84 PRO A O 1
ATOM 614 N N . VAL A 1 85 ? -30.177 2.517 -4.078 1.00 58.97 85 VAL A N 1
ATOM 615 C CA . VAL A 1 85 ? -29.803 3.716 -4.844 1.00 58.97 85 VAL A CA 1
ATOM 616 C C . VAL A 1 85 ? -28.914 3.328 -6.030 1.00 58.97 85 VAL A C 1
ATOM 618 O O . VAL A 1 85 ? -27.785 2.900 -5.824 1.00 58.97 85 VAL A O 1
ATOM 621 N N . GLY A 1 86 ? -29.425 3.485 -7.258 1.00 59.66 86 GLY A N 1
ATOM 622 C CA . GLY A 1 86 ? -28.664 3.326 -8.507 1.00 59.66 86 GLY A CA 1
ATOM 623 C C . GLY A 1 86 ? -28.151 1.906 -8.759 1.00 59.66 86 GLY A C 1
ATOM 624 O O . GLY A 1 86 ? -26.983 1.619 -8.532 1.00 59.66 86 GLY A O 1
ATOM 625 N N . GLN A 1 87 ? -29.021 1.021 -9.245 1.00 72.50 87 GLN A N 1
ATOM 626 C CA . GLN A 1 87 ? -28.654 -0.364 -9.540 1.00 72.50 87 GLN A CA 1
ATOM 627 C C . GLN A 1 87 ? -27.962 -0.446 -10.900 1.00 72.50 87 GLN A C 1
ATOM 629 O O . GLN A 1 87 ? -28.575 -0.158 -11.930 1.00 72.50 87 GLN A O 1
ATOM 634 N N . LEU A 1 88 ? -26.696 -0.865 -10.910 1.00 73.75 88 LEU A N 1
ATOM 635 C CA . LEU A 1 88 ? -26.087 -1.391 -12.128 1.00 73.75 88 LEU A CA 1
ATOM 636 C C . LEU A 1 88 ? -26.757 -2.717 -12.503 1.00 73.75 88 LEU A C 1
ATOM 638 O O . LEU A 1 88 ? -27.298 -3.428 -11.644 1.00 73.75 88 LEU A O 1
ATOM 642 N N . SER A 1 89 ? -26.726 -3.054 -13.791 1.00 81.00 89 SER A N 1
ATOM 643 C CA . SER A 1 89 ? -27.364 -4.270 -14.286 1.00 81.00 89 SER A CA 1
ATOM 644 C C . SER A 1 89 ? -26.746 -5.516 -13.626 1.00 81.00 89 SER A C 1
ATOM 646 O O . SER A 1 89 ? -25.561 -5.517 -13.281 1.00 81.00 89 SER A O 1
ATOM 648 N N . PRO A 1 90 ? -27.490 -6.624 -13.459 1.00 80.50 90 PRO A N 1
ATOM 649 C CA . PRO A 1 90 ? -26.922 -7.862 -12.918 1.00 80.50 90 PRO A CA 1
ATOM 650 C C . PRO A 1 90 ? -25.716 -8.379 -13.721 1.00 80.50 90 PRO A C 1
ATOM 652 O O . PRO A 1 90 ? -24.808 -8.989 -13.157 1.00 80.50 90 PRO A O 1
ATOM 655 N N . THR A 1 91 ? -25.681 -8.097 -15.026 1.00 84.75 91 THR A N 1
ATOM 656 C CA . THR A 1 91 ? -24.552 -8.382 -15.920 1.00 84.75 91 THR A CA 1
ATOM 657 C C . THR A 1 91 ? -23.288 -7.607 -15.549 1.00 84.75 91 THR A C 1
ATOM 659 O O . THR A 1 91 ? -22.195 -8.169 -15.627 1.00 84.75 91 THR A O 1
ATOM 662 N N . ASP A 1 92 ? -23.411 -6.379 -15.035 1.00 86.56 92 ASP A N 1
ATOM 663 C CA . ASP A 1 92 ? -22.261 -5.578 -14.593 1.00 86.56 92 ASP A CA 1
ATOM 664 C C . ASP A 1 92 ? -21.551 -6.208 -13.393 1.00 86.56 92 ASP A C 1
ATOM 666 O O . ASP A 1 92 ? -20.343 -6.036 -13.226 1.00 86.56 92 ASP A O 1
ATOM 670 N N . ARG A 1 93 ? -22.262 -7.012 -12.591 1.00 88.12 93 ARG A N 1
ATOM 671 C CA . ARG A 1 93 ? -21.652 -7.783 -11.502 1.00 88.12 93 ARG A CA 1
ATOM 672 C C . ARG A 1 93 ? -20.648 -8.804 -12.019 1.00 88.12 93 ARG A C 1
ATOM 674 O O . ARG A 1 93 ? -19.570 -8.954 -11.448 1.00 88.12 93 ARG A O 1
ATOM 681 N N . VAL A 1 94 ? -21.014 -9.516 -13.086 1.00 90.25 94 VAL A N 1
ATOM 682 C CA . VAL A 1 94 ? -20.157 -10.528 -13.718 1.00 90.25 94 VAL A CA 1
ATOM 683 C C . VAL A 1 94 ? -18.941 -9.849 -14.331 1.00 90.25 94 VAL A C 1
ATOM 685 O O . VAL A 1 94 ? -17.815 -10.270 -14.066 1.00 90.25 94 VAL A O 1
ATOM 688 N N . THR A 1 95 ? -19.156 -8.750 -15.057 1.00 92.12 95 THR A N 1
ATOM 689 C CA . THR A 1 95 ? -18.071 -7.907 -15.573 1.00 92.12 95 THR A CA 1
ATOM 690 C C . THR A 1 95 ? -17.144 -7.459 -14.445 1.00 92.12 95 THR A C 1
ATOM 692 O O . THR A 1 95 ? -15.927 -7.565 -14.575 1.00 92.12 95 THR A O 1
ATOM 695 N N . GLY A 1 96 ? -17.698 -7.050 -13.301 1.00 93.00 96 GLY A N 1
ATOM 696 C CA . GLY A 1 96 ? -16.922 -6.661 -12.130 1.00 93.00 96 GLY A CA 1
ATOM 697 C C . GLY A 1 96 ? -16.012 -7.776 -11.605 1.00 93.00 96 GLY A C 1
ATOM 698 O O . GLY A 1 96 ? -14.824 -7.544 -11.385 1.00 93.00 96 GLY A O 1
ATOM 699 N N . PHE A 1 97 ? -16.525 -9.006 -11.481 1.00 93.25 97 PHE A N 1
ATOM 700 C CA . PHE A 1 97 ? -15.708 -10.166 -11.100 1.00 93.25 97 PHE A CA 1
ATOM 701 C C . PHE A 1 97 ? -14.596 -10.465 -12.109 1.00 93.25 97 PHE A C 1
ATOM 703 O O . PHE A 1 97 ? -13.466 -10.732 -11.698 1.00 93.25 97 PHE A O 1
ATOM 710 N N . VAL A 1 98 ? -14.885 -10.382 -13.411 1.00 95.50 98 VAL A N 1
ATOM 711 C CA . VAL A 1 98 ? -13.874 -10.560 -14.466 1.00 95.50 98 VAL A CA 1
ATOM 712 C C . VAL A 1 98 ? -12.787 -9.492 -14.355 1.00 95.50 98 VAL A C 1
ATOM 714 O O . VAL A 1 98 ? -11.604 -9.819 -14.412 1.00 95.50 98 VAL A O 1
ATOM 717 N N . MET A 1 99 ? -13.160 -8.229 -14.139 1.00 96.31 99 MET A N 1
ATOM 718 C CA . MET A 1 99 ? -12.194 -7.140 -13.995 1.00 96.31 99 MET A CA 1
ATOM 719 C C . MET A 1 99 ? -11.310 -7.311 -12.758 1.00 96.31 99 MET A C 1
ATOM 721 O O . MET A 1 99 ? -10.098 -7.134 -12.863 1.00 96.31 99 MET A O 1
ATOM 725 N N . VAL A 1 100 ? -11.878 -7.721 -11.618 1.00 95.75 100 VAL A N 1
ATOM 726 C CA . VAL A 1 100 ? -11.081 -8.039 -10.422 1.00 95.75 100 VAL A CA 1
ATOM 727 C C . VAL A 1 100 ? -10.114 -9.186 -10.707 1.00 95.75 100 VAL A C 1
ATOM 729 O O . VAL A 1 100 ? -8.930 -9.063 -10.404 1.00 95.75 100 VAL A O 1
ATOM 732 N N . ALA A 1 101 ? -10.582 -10.266 -11.340 1.00 95.50 101 ALA A N 1
ATOM 733 C CA . ALA A 1 101 ? -9.737 -11.406 -11.683 1.00 95.50 101 ALA A CA 1
ATOM 734 C C . ALA A 1 101 ? -8.578 -11.009 -12.613 1.00 95.50 101 ALA A C 1
ATOM 736 O O . ALA A 1 101 ? -7.438 -11.396 -12.361 1.00 95.50 101 ALA A O 1
ATOM 737 N N . LEU A 1 102 ? -8.841 -10.195 -13.641 1.00 96.75 102 LEU A N 1
ATOM 738 C CA . LEU A 1 102 ? -7.812 -9.678 -14.547 1.00 96.75 102 LEU A CA 1
ATOM 739 C C . LEU A 1 102 ? -6.818 -8.759 -13.826 1.00 96.75 102 LEU A C 1
ATOM 741 O O . LEU A 1 102 ? -5.613 -8.905 -14.019 1.00 96.75 102 LEU A O 1
ATOM 745 N N . GLY A 1 103 ? -7.293 -7.855 -12.965 1.00 96.50 103 GLY A N 1
ATOM 746 C CA . GLY A 1 103 ? -6.430 -6.976 -12.173 1.00 96.50 103 GLY A CA 1
ATOM 747 C C . GLY A 1 103 ? -5.524 -7.752 -11.213 1.00 96.50 103 GLY A C 1
ATOM 748 O O . GLY A 1 103 ? -4.326 -7.482 -11.132 1.00 96.50 103 GLY A O 1
ATOM 749 N N . SER A 1 104 ? -6.064 -8.770 -10.537 1.00 95.19 104 SER A N 1
ATOM 750 C CA . SER A 1 104 ? -5.285 -9.670 -9.680 1.00 95.19 104 SER A CA 1
ATOM 751 C C . SER A 1 104 ? -4.281 -10.506 -10.477 1.00 95.19 104 SER A C 1
ATOM 753 O O . SER A 1 104 ? -3.122 -10.597 -10.078 1.00 95.19 104 SER A O 1
ATOM 755 N N . ALA A 1 105 ? -4.688 -11.079 -11.614 1.00 96.12 105 ALA A N 1
ATOM 756 C CA . ALA A 1 105 ? -3.794 -11.839 -12.487 1.00 96.12 105 ALA A CA 1
ATOM 757 C C . ALA A 1 105 ? -2.651 -10.967 -13.024 1.00 96.12 105 ALA A C 1
ATOM 759 O O . ALA A 1 105 ? -1.515 -11.426 -13.090 1.00 96.12 105 ALA A O 1
ATOM 760 N N . TRP A 1 106 ? -2.925 -9.699 -13.339 1.00 97.00 106 TRP A N 1
ATOM 761 C CA . TRP A 1 106 ? -1.907 -8.736 -13.751 1.00 97.00 106 TRP A CA 1
ATOM 762 C C . TRP A 1 106 ? -0.895 -8.473 -12.626 1.00 97.00 106 TRP A C 1
ATOM 764 O O . TRP A 1 106 ? 0.309 -8.550 -12.861 1.00 97.00 106 TRP A O 1
ATOM 774 N N . LEU A 1 107 ? -1.346 -8.240 -11.388 1.00 95.25 107 LEU A N 1
ATOM 775 C CA . LEU A 1 107 ? -0.427 -8.073 -10.251 1.00 95.25 107 LEU A CA 1
ATOM 776 C C . LEU A 1 107 ? 0.454 -9.310 -10.026 1.00 95.25 107 LEU A C 1
ATOM 778 O O . LEU A 1 107 ? 1.651 -9.173 -9.791 1.00 95.25 107 LEU A O 1
ATOM 782 N N . LEU A 1 108 ? -0.110 -10.514 -10.148 1.00 95.12 108 LEU A N 1
ATOM 783 C CA . LEU A 1 108 ? 0.663 -11.758 -10.059 1.00 95.12 108 LEU A CA 1
ATOM 784 C C . LEU A 1 108 ? 1.675 -11.880 -11.205 1.00 95.12 108 LEU A C 1
ATOM 786 O O . LEU A 1 108 ? 2.838 -12.216 -10.986 1.00 95.12 108 LEU A O 1
ATOM 790 N N . ALA A 1 109 ? 1.251 -11.553 -12.424 1.00 95.00 109 ALA A N 1
ATOM 791 C CA . ALA A 1 109 ? 2.096 -11.545 -13.607 1.00 95.00 109 ALA A CA 1
ATOM 792 C C . ALA A 1 109 ? 3.287 -10.582 -13.470 1.00 95.00 109 ALA A C 1
ATOM 794 O O . ALA A 1 109 ? 4.379 -10.899 -13.927 1.00 95.00 109 ALA A O 1
ATOM 795 N N . MET A 1 110 ? 3.127 -9.449 -12.784 1.00 95.25 110 MET A N 1
ATOM 796 C CA . MET A 1 110 ? 4.240 -8.538 -12.487 1.00 95.25 110 MET A CA 1
ATOM 797 C C . MET A 1 110 ? 5.310 -9.146 -11.571 1.00 95.25 110 MET A C 1
ATOM 799 O O . MET A 1 110 ? 6.430 -8.644 -11.542 1.00 95.25 110 MET A O 1
ATOM 803 N N . HIS A 1 111 ? 5.019 -10.220 -10.837 1.00 94.38 111 HIS A N 1
ATOM 804 C CA . HIS A 1 111 ? 6.029 -10.911 -10.036 1.00 94.38 111 HIS A CA 1
ATOM 805 C C . HIS A 1 111 ? 6.750 -12.021 -10.820 1.00 94.38 111 HIS A C 1
ATOM 807 O O . HIS A 1 111 ? 7.976 -12.094 -10.777 1.00 94.38 111 HIS A O 1
ATOM 813 N N . TRP A 1 112 ? 6.011 -12.864 -11.552 1.00 93.81 112 TRP A N 1
ATOM 814 C CA . TRP A 1 112 ? 6.577 -14.059 -12.203 1.00 93.81 112 TRP A CA 1
ATOM 815 C C . TRP A 1 112 ? 6.879 -13.927 -13.701 1.00 93.81 112 TRP A C 1
ATOM 817 O O . TRP A 1 112 ? 7.664 -14.718 -14.221 1.00 93.81 112 TRP A O 1
ATOM 827 N N . TRP A 1 113 ? 6.288 -12.962 -14.406 1.00 92.31 113 TRP A N 1
ATOM 828 C CA . TRP A 1 113 ? 6.464 -12.784 -15.852 1.00 92.31 113 TRP A CA 1
ATOM 829 C C . TRP A 1 113 ? 7.280 -11.544 -16.210 1.00 92.31 113 TRP A C 1
ATOM 831 O O . TRP A 1 113 ? 7.479 -10.640 -15.406 1.00 92.31 113 TRP A O 1
ATOM 841 N N . SER A 1 114 ? 7.667 -11.459 -17.488 1.00 88.56 114 SER A N 1
ATOM 842 C CA . SER A 1 114 ? 8.500 -10.396 -18.073 1.00 88.56 114 SER A CA 1
ATOM 843 C C . SER A 1 114 ? 7.907 -8.981 -18.011 1.00 88.56 114 SER A C 1
ATOM 845 O O . SER A 1 114 ? 8.501 -8.050 -18.544 1.00 88.56 114 SER A O 1
ATOM 847 N N . ILE A 1 115 ? 6.732 -8.812 -17.404 1.00 90.75 115 ILE A N 1
ATOM 848 C CA . ILE A 1 115 ? 6.086 -7.518 -17.172 1.00 90.75 115 ILE A CA 1
ATOM 849 C C . ILE A 1 115 ? 6.396 -6.950 -15.777 1.00 90.75 115 ILE A C 1
ATOM 851 O O . ILE A 1 115 ? 5.764 -5.977 -15.363 1.00 90.75 115 ILE A O 1
ATOM 855 N N . THR A 1 116 ? 7.336 -7.551 -15.036 1.00 92.31 116 THR A N 1
ATOM 856 C CA . THR A 1 116 ? 7.860 -6.975 -13.792 1.00 92.31 116 THR A CA 1
ATOM 857 C C . THR A 1 116 ? 8.321 -5.535 -14.019 1.00 92.31 116 THR A C 1
ATOM 859 O O . THR A 1 116 ? 9.100 -5.298 -14.941 1.00 92.31 116 THR A O 1
ATOM 862 N N . PRO A 1 117 ? 7.899 -4.566 -13.184 1.00 91.75 117 PRO A N 1
ATOM 863 C CA . PRO A 1 117 ? 8.345 -3.186 -13.322 1.00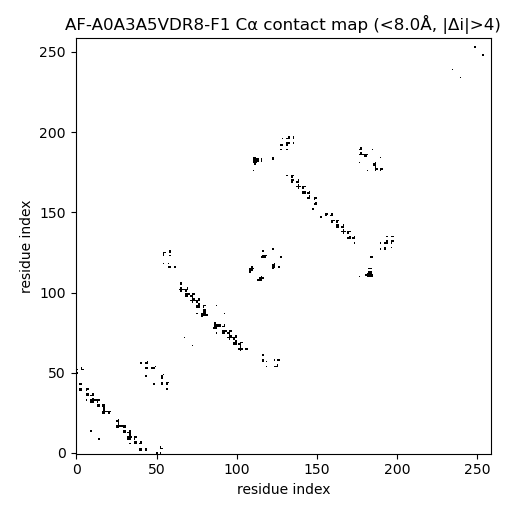 91.75 117 PRO A CA 1
ATOM 864 C C . PRO A 1 117 ? 9.870 -3.075 -13.169 1.00 91.75 117 PRO A C 1
ATOM 866 O O . PRO A 1 117 ? 10.401 -3.215 -12.066 1.00 91.75 117 PRO A O 1
ATOM 869 N N . THR A 1 118 ? 10.576 -2.791 -14.261 1.00 89.56 118 THR A N 1
ATOM 870 C CA . THR A 1 118 ? 12.023 -2.522 -14.287 1.00 89.56 118 THR A CA 1
ATOM 871 C C . THR A 1 118 ? 12.281 -1.049 -14.571 1.00 89.56 118 THR A C 1
ATOM 873 O O . THR A 1 118 ? 11.562 -0.434 -15.356 1.00 89.56 118 THR A O 1
ATOM 876 N N . TYR A 1 119 ? 13.271 -0.454 -13.905 1.00 81.00 119 TYR A N 1
ATOM 877 C CA . TYR A 1 119 ? 13.623 0.948 -14.111 1.00 81.00 119 TYR A CA 1
ATOM 878 C C . TYR A 1 119 ? 15.063 1.270 -13.667 1.00 81.00 119 TYR A C 1
ATOM 880 O O . TYR A 1 119 ? 15.319 1.279 -12.461 1.00 81.00 119 TYR A O 1
ATOM 888 N N . PRO A 1 120 ? 15.981 1.661 -14.576 1.00 71.69 120 PRO A N 1
ATOM 889 C CA . PRO A 1 120 ? 16.032 1.366 -16.015 1.00 71.69 120 PRO A CA 1
ATOM 890 C C . PRO A 1 120 ? 16.388 -0.104 -16.303 1.00 71.69 120 PRO A C 1
ATOM 892 O O . PRO A 1 120 ? 15.633 -0.774 -16.995 1.00 71.69 120 PRO A O 1
ATOM 895 N N . ASP A 1 121 ? 17.458 -0.630 -15.696 1.00 81.06 121 ASP A N 1
ATOM 896 C CA . ASP A 1 121 ? 17.984 -1.980 -15.989 1.00 81.06 121 ASP A CA 1
ATOM 897 C C . ASP A 1 121 ? 17.804 -2.977 -14.832 1.00 81.06 121 ASP A C 1
ATOM 899 O O . ASP A 1 121 ? 18.153 -4.151 -14.936 1.00 81.06 121 ASP A O 1
ATOM 903 N N . THR A 1 122 ? 17.258 -2.518 -13.706 1.00 88.12 122 THR A N 1
ATOM 904 C CA . THR A 1 122 ? 17.003 -3.335 -12.516 1.00 88.12 122 THR A CA 1
ATOM 905 C C . THR A 1 122 ? 15.528 -3.306 -12.150 1.00 88.12 122 THR A C 1
ATOM 907 O O . THR A 1 122 ? 14.776 -2.423 -12.571 1.00 88.12 122 THR A O 1
ATOM 910 N N . VAL A 1 123 ? 15.086 -4.287 -11.361 1.00 91.94 123 VAL A N 1
ATOM 911 C CA . VAL A 1 123 ? 13.724 -4.285 -10.820 1.00 91.94 123 VAL A CA 1
ATOM 912 C C . VAL A 1 123 ? 13.515 -3.021 -9.995 1.00 91.94 123 VAL A C 1
ATOM 914 O O . VAL A 1 123 ? 14.337 -2.659 -9.152 1.00 91.94 123 VAL A O 1
ATOM 917 N N . ASN A 1 124 ? 12.394 -2.353 -10.236 1.00 93.00 124 ASN A N 1
ATOM 918 C CA . ASN A 1 124 ? 12.040 -1.130 -9.545 1.00 93.00 124 ASN A CA 1
ATOM 919 C C . ASN A 1 124 ? 11.930 -1.389 -8.034 1.00 93.00 124 ASN A C 1
ATOM 921 O O . ASN A 1 124 ? 11.117 -2.196 -7.582 1.00 93.00 124 ASN A O 1
ATOM 925 N N . THR A 1 125 ? 12.725 -0.675 -7.240 1.00 92.38 125 THR A N 1
ATOM 926 C CA . THR A 1 125 ? 12.794 -0.873 -5.787 1.00 92.38 125 THR A CA 1
ATOM 927 C C . THR A 1 125 ? 11.442 -0.677 -5.097 1.00 92.38 125 THR A C 1
ATOM 929 O O . THR A 1 125 ? 11.115 -1.422 -4.175 1.00 92.38 125 THR A O 1
ATOM 932 N N . TYR A 1 126 ? 10.618 0.267 -5.566 1.00 93.69 126 TYR A N 1
ATOM 933 C CA . TYR A 1 126 ? 9.298 0.522 -4.984 1.00 93.69 126 TYR A CA 1
ATOM 934 C C . TYR A 1 126 ? 8.316 -0.619 -5.241 1.00 93.69 126 TYR A C 1
ATOM 936 O O . TYR A 1 126 ? 7.497 -0.904 -4.373 1.00 93.69 126 TYR A O 1
ATOM 944 N N . TRP A 1 127 ? 8.428 -1.310 -6.383 1.00 95.25 127 TRP A N 1
ATOM 945 C CA . TRP A 1 127 ? 7.655 -2.528 -6.639 1.00 95.25 127 TRP A CA 1
ATOM 946 C C . TRP A 1 127 ? 8.003 -3.617 -5.626 1.00 95.25 127 TRP A C 1
ATOM 948 O O . TRP A 1 127 ? 7.101 -4.197 -5.027 1.00 95.25 127 TRP A O 1
ATOM 958 N N . VAL A 1 128 ? 9.297 -3.848 -5.385 1.00 95.06 128 VAL A N 1
ATOM 959 C CA . VAL A 1 128 ? 9.757 -4.861 -4.424 1.00 95.06 128 VAL A CA 1
ATOM 960 C C . VAL A 1 128 ? 9.267 -4.534 -3.013 1.00 95.06 128 VAL A C 1
ATOM 962 O O . VAL A 1 128 ? 8.679 -5.402 -2.374 1.00 95.06 128 VAL A O 1
ATOM 965 N N . MET A 1 129 ? 9.434 -3.284 -2.561 1.00 94.75 129 MET A N 1
ATOM 966 C CA . MET A 1 129 ? 8.955 -2.819 -1.250 1.00 94.75 129 MET A CA 1
ATOM 967 C C . MET A 1 129 ? 7.436 -2.953 -1.106 1.00 94.75 129 MET A C 1
ATOM 969 O O . MET A 1 129 ? 6.948 -3.454 -0.093 1.00 94.75 129 MET A O 1
ATOM 973 N N . PHE A 1 130 ? 6.681 -2.508 -2.114 1.00 95.81 130 PHE A N 1
ATOM 974 C CA . PHE A 1 130 ? 5.226 -2.610 -2.124 1.00 95.81 130 PHE A CA 1
ATOM 975 C C . PHE A 1 130 ? 4.781 -4.065 -2.055 1.00 95.81 130 PHE A C 1
ATOM 977 O O . PHE A 1 130 ? 3.971 -4.410 -1.202 1.00 95.81 130 PHE A O 1
ATOM 984 N N . TRP A 1 131 ? 5.304 -4.912 -2.939 1.00 96.19 131 TRP A N 1
ATOM 985 C CA . TRP A 1 131 ? 4.834 -6.280 -3.095 1.00 96.19 131 TRP A CA 1
ATOM 986 C C . TRP A 1 131 ? 5.187 -7.150 -1.887 1.00 96.19 131 TRP A C 1
ATOM 988 O O . TRP A 1 131 ? 4.323 -7.878 -1.396 1.00 96.19 131 TRP A O 1
ATOM 998 N N . SER A 1 132 ? 6.409 -7.026 -1.350 1.00 96.44 132 SER A N 1
ATOM 999 C CA . SER A 1 132 ? 6.816 -7.752 -0.140 1.00 96.44 132 SER A CA 1
ATOM 1000 C C . SER A 1 132 ? 5.977 -7.338 1.070 1.00 96.44 132 SER A C 1
ATOM 1002 O O . SER A 1 132 ? 5.441 -8.193 1.775 1.00 96.44 132 SER A O 1
ATOM 1004 N N . THR A 1 133 ? 5.780 -6.032 1.270 1.00 96.56 133 THR A N 1
ATOM 1005 C CA . THR A 1 133 ? 4.974 -5.507 2.381 1.00 96.56 133 THR A CA 1
ATOM 1006 C C . THR A 1 133 ? 3.499 -5.863 2.214 1.00 96.56 133 THR A C 1
ATOM 1008 O O . THR A 1 133 ? 2.853 -6.276 3.173 1.00 96.56 133 THR A O 1
ATOM 1011 N N . PHE A 1 134 ? 2.952 -5.756 1.002 1.00 96.44 134 PHE A N 1
ATOM 1012 C CA . PHE A 1 134 ? 1.557 -6.076 0.707 1.00 96.44 134 PHE A CA 1
ATOM 1013 C C . PHE A 1 134 ? 1.243 -7.545 1.001 1.00 96.44 134 PHE A C 1
ATOM 1015 O O . PHE A 1 134 ? 0.258 -7.823 1.688 1.00 96.44 134 PHE A O 1
ATOM 1022 N N . LEU A 1 135 ? 2.080 -8.474 0.529 1.00 96.81 135 LEU A N 1
ATOM 1023 C CA . LEU A 1 135 ? 1.892 -9.909 0.759 1.00 96.81 135 LEU A CA 1
ATOM 1024 C C . LEU A 1 135 ? 2.170 -10.328 2.205 1.00 96.81 135 LEU A C 1
ATOM 1026 O O . LEU A 1 135 ? 1.597 -11.313 2.660 1.00 96.81 135 LEU A O 1
ATOM 1030 N N . LEU A 1 136 ? 2.992 -9.581 2.945 1.00 96.81 136 LEU A N 1
ATOM 1031 C CA . LEU A 1 136 ? 3.222 -9.821 4.369 1.00 96.81 136 LEU A CA 1
ATOM 1032 C C . LEU A 1 136 ? 2.064 -9.301 5.239 1.00 96.81 136 LEU A C 1
ATOM 1034 O O . LEU A 1 136 ? 1.538 -10.014 6.093 1.00 96.81 136 LEU A O 1
ATOM 1038 N N . VAL A 1 137 ? 1.665 -8.046 5.029 1.00 96.75 137 VAL A N 1
ATOM 1039 C CA . VAL A 1 137 ? 0.737 -7.324 5.910 1.00 96.75 137 VAL A CA 1
ATOM 1040 C C . VAL A 1 137 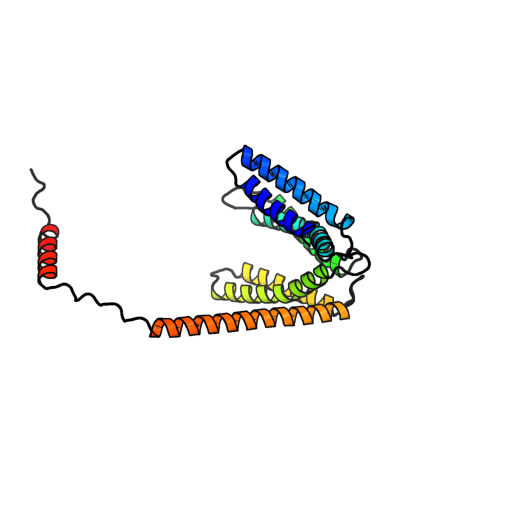? -0.717 -7.669 5.610 1.00 96.75 137 VAL A C 1
ATOM 1042 O O . VAL A 1 137 ? -1.508 -7.829 6.539 1.00 96.75 137 VAL A O 1
ATOM 1045 N N . SER A 1 138 ? -1.101 -7.820 4.340 1.00 96.56 138 SER A N 1
ATOM 1046 C CA . SER A 1 138 ? -2.513 -8.018 3.973 1.00 96.56 138 SER A CA 1
ATOM 1047 C C . SER A 1 138 ? -3.122 -9.307 4.543 1.00 96.56 138 SER A C 1
ATOM 1049 O O . SER A 1 138 ? -4.244 -9.242 5.056 1.00 96.56 138 SER A O 1
ATOM 1051 N N . PRO A 1 139 ? -2.427 -10.465 4.543 1.00 97.06 139 PRO A N 1
ATOM 1052 C CA . PRO A 1 139 ? -2.925 -11.653 5.231 1.00 97.06 139 PRO A CA 1
ATOM 1053 C C . PRO A 1 139 ? -3.104 -11.439 6.735 1.00 97.06 139 PRO A C 1
ATOM 1055 O O . PRO A 1 139 ? -4.123 -11.853 7.280 1.00 97.06 139 PRO A O 1
ATOM 1058 N N . ALA A 1 140 ? -2.161 -10.757 7.396 1.00 94.88 140 ALA A N 1
ATOM 1059 C CA . ALA A 1 140 ? -2.229 -10.484 8.832 1.00 94.88 140 ALA A CA 1
ATOM 1060 C C . ALA A 1 140 ? -3.402 -9.554 9.182 1.00 94.88 140 ALA A C 1
ATOM 1062 O O . ALA A 1 140 ? -4.177 -9.841 10.097 1.00 94.88 140 ALA A O 1
ATOM 1063 N N . VAL A 1 141 ? -3.587 -8.480 8.408 1.00 96.00 141 VAL A N 1
ATOM 1064 C CA . VAL A 1 141 ? -4.734 -7.572 8.544 1.00 96.00 141 VAL A CA 1
ATOM 1065 C C . VAL A 1 141 ? -6.041 -8.326 8.326 1.00 96.00 141 VAL A C 1
ATOM 1067 O O . VAL A 1 141 ? -6.967 -8.189 9.123 1.00 96.00 141 VAL A O 1
ATOM 1070 N N . GLY A 1 142 ? -6.126 -9.156 7.287 1.00 96.00 142 GLY A N 1
ATOM 1071 C CA . GLY A 1 142 ? -7.336 -9.925 7.024 1.00 96.00 142 GLY A CA 1
ATOM 1072 C C . GLY A 1 142 ? -7.618 -10.997 8.087 1.00 96.00 142 GLY A C 1
ATOM 1073 O O . GLY A 1 142 ? -8.772 -11.162 8.474 1.00 96.00 142 GLY A O 1
ATOM 1074 N N . ALA A 1 143 ? -6.596 -11.629 8.672 1.00 94.25 143 ALA A N 1
ATOM 1075 C CA . ALA A 1 143 ? -6.766 -12.501 9.837 1.00 94.25 143 ALA A CA 1
ATOM 1076 C C . ALA A 1 143 ? -7.316 -11.730 11.052 1.00 94.25 143 ALA A C 1
ATOM 1078 O O . ALA A 1 143 ? -8.256 -12.192 11.703 1.00 94.25 143 ALA A O 1
ATOM 1079 N N . GLY A 1 144 ? -6.805 -10.522 11.316 1.00 94.00 144 GLY A N 1
ATOM 1080 C CA . GLY A 1 144 ? -7.344 -9.630 12.347 1.00 94.00 144 GLY A CA 1
ATOM 1081 C C . GLY A 1 144 ? -8.804 -9.243 12.086 1.00 94.00 144 GLY A C 1
ATOM 1082 O O . GLY A 1 144 ? -9.649 -9.364 12.973 1.00 94.00 144 GLY A O 1
ATOM 1083 N N . LEU A 1 145 ? -9.137 -8.862 10.849 1.00 94.75 145 LEU A N 1
ATOM 1084 C CA . LEU A 1 145 ? -10.514 -8.564 10.438 1.00 94.75 145 LEU A CA 1
ATOM 1085 C C . LEU A 1 145 ? -11.434 -9.780 10.583 1.00 94.75 145 LEU A C 1
ATOM 1087 O O . LEU A 1 145 ? -12.575 -9.632 11.013 1.00 94.75 145 LEU A O 1
ATOM 1091 N N . MET A 1 146 ? -10.948 -10.982 10.278 1.00 94.69 146 MET A N 1
ATOM 1092 C CA . MET A 1 146 ? -11.701 -12.222 10.453 1.00 94.69 146 MET A CA 1
ATOM 1093 C C . MET A 1 146 ? -12.071 -12.449 11.927 1.00 94.69 146 MET A C 1
ATOM 1095 O O . MET A 1 146 ? -13.215 -12.809 12.218 1.00 94.69 146 MET A O 1
ATOM 1099 N N . VAL A 1 147 ? -11.142 -12.193 12.856 1.00 93.56 147 VAL A N 1
ATOM 1100 C CA . VAL A 1 147 ? -11.408 -12.250 14.304 1.00 93.56 147 VAL A CA 1
ATOM 1101 C C . VAL A 1 147 ? -12.424 -11.182 14.706 1.00 93.56 147 VAL A C 1
ATOM 1103 O O . VAL A 1 147 ? -13.414 -11.507 15.358 1.00 93.56 147 VAL A O 1
ATOM 1106 N N . LEU A 1 148 ? -12.245 -9.933 14.266 1.00 93.69 148 LEU A N 1
ATOM 1107 C CA . LEU A 1 148 ? -13.164 -8.835 14.587 1.00 93.69 148 LEU A CA 1
ATOM 1108 C C . LEU A 1 148 ? -14.590 -9.107 14.092 1.00 93.69 148 LEU A C 1
ATOM 1110 O O . LEU A 1 148 ? -15.545 -8.958 14.851 1.00 93.69 148 LEU A O 1
ATOM 1114 N N . VAL A 1 149 ? -14.750 -9.562 12.847 1.00 93.62 149 VAL A N 1
ATOM 1115 C CA . VAL A 1 149 ? -16.062 -9.944 12.299 1.00 93.62 149 VAL A CA 1
ATOM 1116 C C . VAL A 1 149 ? -16.620 -11.169 13.025 1.00 93.62 149 VAL A C 1
ATOM 1118 O O . VAL A 1 149 ? -17.827 -11.254 13.223 1.00 93.62 149 VAL A O 1
ATOM 1121 N N . GLY A 1 150 ? -15.771 -12.101 13.460 1.00 90.06 150 GLY A N 1
ATOM 1122 C CA . GLY A 1 150 ? -16.193 -13.265 14.238 1.00 90.06 150 GLY A CA 1
ATOM 1123 C C . GLY A 1 150 ? -16.704 -12.929 15.642 1.00 90.06 150 GLY A C 1
ATOM 1124 O O . GLY A 1 150 ? -17.636 -13.583 16.100 1.00 90.06 150 GLY A O 1
ATOM 1125 N N . VAL A 1 151 ? -16.114 -11.929 16.301 1.00 92.44 151 VAL A N 1
ATOM 1126 C CA . VAL A 1 151 ? -16.475 -11.509 17.667 1.00 92.44 151 VAL A CA 1
ATOM 1127 C C . VAL A 1 151 ? -17.644 -10.523 17.663 1.00 92.44 151 VAL A C 1
ATOM 1129 O O . VAL A 1 151 ? -18.584 -10.683 18.436 1.00 92.44 151 VAL A O 1
ATOM 1132 N N . PHE A 1 152 ? -17.604 -9.513 16.791 1.00 91.50 152 PHE A N 1
ATOM 1133 C CA . PHE A 1 152 ? -18.568 -8.405 16.794 1.00 91.50 152 PHE A CA 1
ATOM 1134 C C . PHE A 1 152 ? -19.645 -8.518 15.706 1.00 91.50 152 PHE A C 1
ATOM 1136 O O . PHE A 1 152 ? -20.665 -7.832 15.764 1.00 91.50 152 PHE A O 1
ATOM 1143 N N . GLY A 1 153 ? -19.437 -9.349 14.683 1.00 85.81 153 GLY A N 1
ATOM 1144 C CA . GLY A 1 153 ? -20.363 -9.480 13.563 1.00 85.81 153 GLY A CA 1
ATOM 1145 C C . GLY A 1 153 ? -21.512 -10.436 13.867 1.00 85.81 153 GLY A C 1
ATOM 1146 O O . GLY A 1 153 ? -21.343 -11.654 13.848 1.00 85.81 153 GLY A O 1
ATOM 1147 N N . HIS A 1 154 ? -22.721 -9.906 14.050 1.00 87.69 154 HIS A N 1
ATOM 1148 C CA . HIS A 1 154 ? -23.921 -10.740 14.103 1.00 87.69 154 HIS A CA 1
ATOM 1149 C C . HIS A 1 154 ? -24.288 -11.236 12.693 1.00 87.69 154 HIS A C 1
ATOM 1151 O O . HIS A 1 154 ? -24.428 -10.435 11.774 1.00 87.69 154 HIS A O 1
ATOM 1157 N N . GLN A 1 155 ? -24.420 -12.556 12.516 1.00 84.88 155 GLN A N 1
ATOM 1158 C CA . GLN A 1 155 ? -24.791 -13.212 11.246 1.00 84.88 155 GLN A CA 1
ATOM 1159 C C . GLN A 1 155 ? -23.870 -12.922 10.037 1.00 84.88 155 GLN A C 1
ATOM 1161 O O . GLN A 1 155 ? -24.264 -13.142 8.897 1.00 84.88 155 GLN A O 1
ATOM 1166 N N . ARG A 1 156 ? -22.610 -12.514 10.259 1.00 88.75 156 ARG A N 1
ATOM 1167 C CA . ARG A 1 156 ? -21.636 -12.196 9.188 1.00 88.75 156 ARG A CA 1
ATOM 1168 C C . ARG A 1 156 ? -20.658 -13.327 8.847 1.00 88.75 156 ARG A C 1
ATOM 1170 O O . ARG A 1 156 ? -19.473 -13.113 8.584 1.00 88.75 156 ARG A O 1
ATOM 1177 N N . GLN A 1 157 ? -21.134 -14.571 8.908 1.00 89.44 157 GLN A N 1
ATOM 1178 C CA . GLN A 1 157 ? -20.280 -15.751 8.712 1.00 89.44 157 GLN A CA 1
ATOM 1179 C C . GLN A 1 157 ? -19.739 -15.846 7.284 1.00 89.44 157 GLN A C 1
ATOM 1181 O O . GLN A 1 157 ? -18.594 -16.246 7.075 1.00 89.44 157 GLN A O 1
ATOM 1186 N N . ARG A 1 158 ? -20.544 -15.443 6.295 1.00 88.88 158 ARG A N 1
ATOM 1187 C CA . ARG A 1 158 ? -20.133 -15.465 4.891 1.00 88.88 158 ARG A CA 1
ATOM 1188 C C . ARG A 1 158 ? -19.009 -14.466 4.635 1.00 88.88 158 ARG A C 1
ATOM 1190 O O . ARG A 1 158 ? -18.015 -14.832 4.017 1.00 88.88 158 ARG A O 1
ATOM 1197 N N . GLU A 1 159 ? -19.138 -13.243 5.137 1.00 88.44 159 GLU A N 1
ATOM 1198 C CA . GLU A 1 159 ? -18.124 -12.193 5.025 1.00 88.44 159 GLU A CA 1
ATOM 1199 C C . GLU A 1 159 ? -16.833 -12.617 5.723 1.00 88.44 159 GLU A C 1
ATOM 1201 O O . GLU A 1 159 ? -15.759 -12.522 5.132 1.00 88.44 159 GLU A O 1
ATOM 1206 N N . ARG A 1 160 ? -16.940 -13.170 6.939 1.00 92.44 160 ARG A N 1
ATOM 1207 C CA . ARG A 1 160 ? -15.794 -13.709 7.682 1.00 92.44 160 ARG A CA 1
ATOM 1208 C C . ARG A 1 160 ? -15.039 -14.767 6.876 1.00 92.44 160 ARG A C 1
ATOM 1210 O O . ARG A 1 160 ? -13.818 -14.699 6.769 1.00 92.44 160 ARG A O 1
ATOM 1217 N N . ASN A 1 161 ? -15.760 -15.725 6.297 1.00 92.94 161 ASN A N 1
ATOM 1218 C CA . ASN A 1 161 ? -15.154 -16.804 5.519 1.00 92.94 161 ASN A CA 1
ATOM 1219 C C . ASN A 1 161 ? -14.513 -16.280 4.226 1.00 92.94 161 ASN A C 1
ATOM 1221 O O . ASN A 1 161 ? -13.430 -16.732 3.867 1.00 92.94 161 ASN A O 1
ATOM 1225 N N . LEU A 1 162 ? -15.136 -15.307 3.551 1.00 91.31 162 LEU A N 1
ATOM 1226 C CA . LEU A 1 162 ? -14.557 -14.670 2.363 1.00 91.31 162 LEU A CA 1
ATOM 1227 C C . LEU A 1 162 ? -13.257 -13.929 2.691 1.00 91.31 162 LEU A C 1
ATOM 1229 O O . LEU A 1 162 ? -12.281 -14.081 1.959 1.00 91.31 162 LEU A O 1
ATOM 1233 N N . ILE A 1 163 ? -13.215 -13.189 3.806 1.00 94.44 163 ILE A N 1
ATOM 1234 C CA . ILE A 1 163 ? -11.982 -12.555 4.294 1.00 94.44 163 ILE A CA 1
ATOM 1235 C C . ILE A 1 163 ? -10.913 -13.624 4.543 1.00 94.44 163 ILE A C 1
ATOM 1237 O O . ILE A 1 163 ? -9.802 -13.492 4.043 1.00 94.44 163 ILE A O 1
ATOM 1241 N N . GLY A 1 164 ? -11.262 -14.713 5.237 1.00 95.19 164 GLY A N 1
ATOM 1242 C CA . GLY A 1 164 ? -10.334 -15.812 5.514 1.00 95.19 164 GLY A CA 1
ATOM 1243 C C . GLY A 1 164 ? -9.755 -16.456 4.250 1.00 95.19 164 GLY A C 1
ATOM 1244 O O . GLY A 1 164 ? -8.545 -16.666 4.167 1.00 95.19 164 GLY A O 1
ATOM 1245 N N . VAL A 1 165 ? -10.588 -16.716 3.237 1.00 95.38 165 VAL A N 1
ATOM 1246 C CA . VAL A 1 165 ? -10.140 -17.262 1.943 1.00 95.38 165 VAL A CA 1
ATOM 1247 C C . VAL A 1 165 ? -9.189 -16.296 1.235 1.00 95.38 165 VAL A C 1
ATOM 1249 O O . VAL A 1 165 ? -8.141 -16.724 0.756 1.00 95.38 165 VAL A O 1
ATOM 1252 N N . LEU A 1 166 ? -9.512 -15.000 1.197 1.00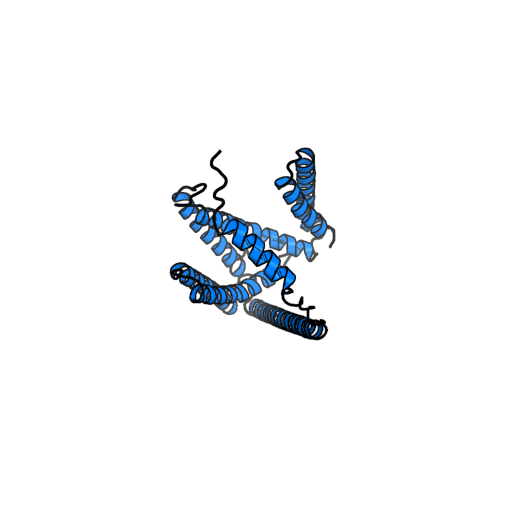 93.56 166 LEU A N 1
ATOM 1253 C CA . LEU A 1 166 ? -8.655 -13.986 0.573 1.00 93.56 166 LEU A CA 1
ATOM 1254 C C . LEU A 1 166 ? -7.315 -13.839 1.307 1.00 93.56 166 LEU A C 1
ATOM 1256 O O . LEU A 1 166 ? -6.267 -13.795 0.663 1.00 93.56 166 LEU A O 1
ATOM 1260 N N . SER A 1 167 ? -7.327 -13.821 2.642 1.00 96.50 167 SER A N 1
ATOM 1261 C CA . SER A 1 167 ? -6.109 -13.787 3.458 1.00 96.50 167 SER A CA 1
ATOM 1262 C C . SER A 1 167 ? -5.230 -15.007 3.227 1.00 96.50 167 SER A C 1
ATOM 1264 O O . SER A 1 167 ? -4.023 -14.859 3.047 1.00 96.50 167 SER A O 1
ATOM 1266 N N . MET A 1 168 ? -5.828 -16.200 3.187 1.00 97.00 168 MET A N 1
ATOM 1267 C CA . MET A 1 168 ? -5.100 -17.435 2.912 1.00 97.00 168 MET A CA 1
ATOM 1268 C C . MET A 1 168 ? -4.513 -17.432 1.498 1.00 97.00 168 MET A C 1
ATOM 1270 O O . MET A 1 168 ? -3.355 -17.790 1.321 1.00 97.00 168 MET A O 1
ATOM 1274 N N . ALA A 1 169 ? -5.270 -16.980 0.495 1.00 96.19 169 ALA A N 1
ATOM 1275 C CA . ALA A 1 169 ? -4.778 -16.882 -0.875 1.00 96.19 169 ALA A CA 1
ATOM 1276 C C . ALA A 1 169 ? -3.558 -15.951 -0.977 1.00 96.19 169 ALA A C 1
ATOM 1278 O O . ALA A 1 169 ? -2.545 -16.338 -1.553 1.00 96.19 169 ALA A O 1
ATOM 1279 N N . LEU A 1 170 ? -3.617 -14.760 -0.369 1.00 97.12 170 LEU A N 1
ATOM 1280 C CA . LEU A 1 170 ? -2.490 -13.820 -0.343 1.00 97.12 170 LEU A CA 1
ATOM 1281 C C . LEU A 1 170 ? -1.276 -14.387 0.405 1.00 97.12 170 LEU A C 1
ATOM 1283 O O . LEU A 1 170 ? -0.150 -14.234 -0.064 1.00 97.12 170 LEU A O 1
ATOM 1287 N N . PHE A 1 171 ? -1.496 -15.085 1.522 1.00 97.56 171 PHE A N 1
ATOM 1288 C CA . PHE A 1 171 ? -0.425 -15.770 2.246 1.00 97.56 171 PHE A CA 1
ATOM 1289 C C . PHE A 1 171 ? 0.246 -16.844 1.381 1.00 97.56 171 PHE A C 1
ATOM 1291 O O . PHE A 1 171 ? 1.471 -16.890 1.298 1.00 97.56 171 PHE A O 1
ATOM 1298 N N . LEU A 1 172 ? -0.545 -17.673 0.694 1.00 97.62 172 LEU A N 1
ATOM 1299 C CA . LEU A 1 172 ? -0.029 -18.703 -0.207 1.00 97.62 172 LEU A CA 1
ATOM 1300 C C . LEU A 1 172 ? 0.738 -18.094 -1.384 1.00 97.62 172 LEU A C 1
ATOM 1302 O O . LEU A 1 172 ? 1.792 -18.608 -1.737 1.00 97.62 172 LEU A O 1
ATOM 1306 N N . ILE A 1 173 ? 0.269 -16.982 -1.952 1.00 97.00 173 ILE A N 1
ATOM 1307 C CA . ILE A 1 173 ? 1.006 -16.238 -2.984 1.00 97.00 173 ILE A CA 1
ATOM 1308 C C . ILE A 1 173 ? 2.359 -15.756 -2.439 1.00 97.00 173 ILE A C 1
ATOM 1310 O O . ILE A 1 173 ? 3.377 -15.940 -3.103 1.00 97.00 173 ILE A O 1
ATOM 1314 N N . GLY A 1 174 ? 2.392 -15.193 -1.226 1.00 96.50 174 GLY A N 1
ATOM 1315 C CA . GLY A 1 174 ? 3.635 -14.798 -0.555 1.00 96.50 174 GLY A CA 1
ATOM 1316 C C . GLY A 1 174 ? 4.589 -15.966 -0.328 1.00 96.50 174 GLY A C 1
ATOM 1317 O O . GLY A 1 174 ? 5.781 -15.851 -0.605 1.00 96.50 174 GLY A O 1
ATOM 1318 N N . LEU A 1 175 ? 4.064 -17.115 0.098 1.00 97.00 175 LEU A N 1
ATOM 1319 C CA . LEU A 1 175 ? 4.852 -18.332 0.262 1.00 97.00 175 LEU A CA 1
ATOM 1320 C C . LEU A 1 175 ? 5.416 -18.819 -1.078 1.00 97.00 175 LEU A C 1
ATOM 1322 O O . LEU A 1 175 ? 6.597 -19.133 -1.163 1.00 97.00 175 LEU A O 1
ATOM 1326 N N . LEU A 1 176 ? 4.605 -18.842 -2.137 1.00 96.94 176 LEU A N 1
ATOM 1327 C CA . LEU A 1 176 ? 5.063 -19.222 -3.475 1.00 96.94 176 LEU A CA 1
ATOM 1328 C C . LEU A 1 176 ? 6.166 -18.284 -3.980 1.00 96.94 176 LEU A C 1
ATOM 1330 O O . LEU A 1 176 ? 7.143 -18.762 -4.547 1.00 96.94 176 LEU A O 1
ATOM 1334 N N . ALA A 1 177 ? 6.051 -16.979 -3.730 1.00 95.38 177 ALA A N 1
ATOM 1335 C CA . ALA A 1 177 ? 7.058 -15.986 -4.113 1.00 95.38 177 ALA A CA 1
ATOM 1336 C C . ALA A 1 177 ? 8.395 -16.160 -3.363 1.00 95.38 177 ALA A C 1
ATOM 1338 O O . ALA A 1 177 ? 9.452 -15.798 -3.871 1.00 95.38 177 ALA A O 1
ATOM 1339 N N . LEU A 1 178 ? 8.372 -16.751 -2.163 1.00 96.50 178 LEU A N 1
ATOM 1340 C CA . LEU A 1 178 ? 9.583 -17.123 -1.421 1.00 96.50 178 LEU A CA 1
ATOM 1341 C C . LEU A 1 178 ? 10.211 -18.436 -1.910 1.00 96.50 178 LEU A C 1
ATOM 1343 O O . LEU A 1 178 ? 11.391 -18.682 -1.664 1.00 96.50 178 LEU A O 1
ATOM 1347 N N . LEU A 1 179 ? 9.432 -19.298 -2.568 1.00 96.88 179 LEU A N 1
ATOM 1348 C CA . LEU A 1 179 ? 9.872 -20.631 -2.987 1.00 96.88 179 LEU A CA 1
ATOM 1349 C C . LEU A 1 179 ? 10.333 -20.680 -4.447 1.00 96.88 179 LEU A C 1
ATOM 1351 O O . LEU A 1 179 ? 11.247 -21.445 -4.767 1.00 96.88 179 LEU A O 1
ATOM 1355 N N . PHE A 1 180 ? 9.726 -19.871 -5.314 1.00 96.19 180 PHE A N 1
ATOM 1356 C CA . PHE A 1 180 ? 9.949 -19.885 -6.757 1.00 96.19 180 PHE A CA 1
ATOM 1357 C C . PHE A 1 180 ? 10.473 -18.543 -7.255 1.00 96.19 180 PHE A C 1
ATOM 1359 O O . PHE A 1 180 ? 9.942 -17.495 -6.897 1.00 96.19 180 PHE A O 1
ATOM 1366 N N . ASP A 1 181 ? 11.478 -18.589 -8.127 1.00 94.56 181 ASP A N 1
ATOM 1367 C CA . ASP A 1 181 ? 12.013 -17.395 -8.776 1.00 94.56 181 ASP A CA 1
ATOM 1368 C C . ASP A 1 181 ? 10.993 -16.777 -9.744 1.00 94.56 181 ASP A C 1
ATOM 1370 O O . ASP A 1 181 ? 10.293 -17.480 -10.481 1.00 94.56 181 ASP A O 1
ATOM 1374 N N . GLY A 1 182 ? 10.927 -15.445 -9.756 1.00 91.44 182 GLY A N 1
ATOM 1375 C CA . GLY A 1 182 ? 10.294 -14.686 -10.829 1.00 91.44 182 GLY A CA 1
ATOM 1376 C C . GLY A 1 182 ? 11.255 -14.473 -12.000 1.00 91.44 182 GLY A C 1
ATOM 1377 O O . GLY A 1 182 ? 12.458 -14.705 -11.887 1.00 91.44 182 GLY A O 1
ATOM 1378 N N . SER A 1 183 ? 10.750 -13.981 -13.136 1.00 90.50 183 SER A N 1
ATOM 1379 C CA . SER A 1 183 ? 11.586 -13.757 -14.329 1.00 90.50 183 SER A CA 1
ATOM 1380 C C . SER A 1 183 ? 12.696 -12.725 -14.118 1.00 90.50 183 SER A C 1
ATOM 1382 O O . SER A 1 183 ? 13.763 -12.840 -14.712 1.00 90.50 183 SER A O 1
ATOM 1384 N N . SER A 1 184 ? 12.424 -11.706 -13.298 1.00 90.56 184 SER A N 1
ATOM 1385 C CA . SER A 1 184 ? 13.327 -10.567 -13.078 1.00 90.56 184 SER A CA 1
ATOM 1386 C C . SER A 1 184 ? 13.736 -10.404 -11.611 1.00 90.56 184 SER A C 1
ATOM 1388 O O . SER A 1 184 ? 14.682 -9.677 -11.318 1.00 90.56 184 SER A O 1
ATOM 1390 N N . LEU A 1 185 ? 13.036 -11.065 -10.683 1.00 92.31 185 LEU A N 1
ATOM 1391 C CA . LEU A 1 185 ? 13.281 -11.001 -9.243 1.00 92.31 185 LEU A CA 1
ATOM 1392 C C . LEU A 1 185 ? 13.454 -12.418 -8.691 1.00 92.31 185 LEU A C 1
ATOM 1394 O O . LEU A 1 185 ? 12.507 -13.200 -8.672 1.00 92.31 185 LEU A O 1
ATOM 1398 N N . GLY A 1 186 ? 14.662 -12.734 -8.226 1.00 93.62 186 GLY A N 1
ATOM 1399 C CA . GLY A 1 186 ? 14.952 -14.020 -7.596 1.00 93.62 186 GLY A CA 1
ATOM 1400 C C . GLY A 1 186 ? 14.370 -14.134 -6.184 1.00 93.62 186 GLY A C 1
ATOM 1401 O O . GLY A 1 186 ? 14.217 -13.136 -5.469 1.00 93.62 186 GLY A O 1
ATOM 1402 N N . ARG A 1 187 ? 14.116 -15.370 -5.755 1.00 94.12 187 ARG A N 1
ATOM 1403 C CA . ARG A 1 187 ? 13.550 -15.729 -4.446 1.00 94.12 187 ARG A CA 1
ATOM 1404 C C . ARG A 1 187 ? 14.383 -15.224 -3.268 1.00 94.12 187 ARG A C 1
ATOM 1406 O O . ARG A 1 187 ? 13.827 -14.818 -2.255 1.00 94.12 187 ARG A O 1
ATOM 1413 N N . GLU A 1 188 ? 15.712 -15.198 -3.400 1.00 95.50 188 GLU A N 1
ATOM 1414 C CA . GLU A 1 188 ? 16.611 -14.712 -2.343 1.00 95.50 188 GLU A CA 1
ATOM 1415 C C . GLU A 1 188 ? 16.462 -13.201 -2.138 1.00 95.50 188 GLU A C 1
ATOM 1417 O O . GLU A 1 188 ? 16.300 -12.739 -1.009 1.00 95.50 188 GLU A O 1
ATOM 1422 N N . ALA A 1 189 ? 16.438 -12.434 -3.232 1.00 94.56 189 ALA A N 1
ATOM 1423 C CA . ALA A 1 189 ? 16.231 -10.990 -3.191 1.00 94.56 189 ALA A CA 1
ATOM 1424 C C . ALA A 1 189 ? 14.829 -10.641 -2.664 1.00 94.56 189 ALA A C 1
ATOM 1426 O O . ALA A 1 189 ? 14.681 -9.738 -1.838 1.00 94.56 189 ALA A O 1
ATOM 1427 N N . PHE A 1 190 ? 13.800 -11.384 -3.087 1.00 96.38 190 PHE A N 1
ATOM 1428 C CA . PHE A 1 190 ? 12.451 -11.214 -2.552 1.00 96.38 190 PHE A CA 1
ATOM 1429 C C . PHE A 1 190 ? 12.371 -11.579 -1.061 1.00 96.38 190 PHE A C 1
ATOM 1431 O O . PHE A 1 190 ? 11.794 -10.827 -0.278 1.00 96.38 190 PHE A O 1
ATOM 1438 N N . GLY A 1 191 ? 13.008 -12.673 -0.637 1.00 96.94 191 GLY A N 1
ATOM 1439 C CA . GLY A 1 191 ? 13.075 -13.087 0.766 1.00 96.94 191 GLY A CA 1
ATOM 1440 C C . GLY A 1 191 ? 13.748 -12.053 1.666 1.00 96.94 191 GLY A C 1
ATOM 1441 O O . GLY A 1 191 ? 13.226 -11.742 2.738 1.00 96.94 191 GLY A O 1
ATOM 1442 N N . GLN A 1 192 ? 14.842 -11.440 1.209 1.00 97.19 192 GLN A N 1
ATOM 1443 C CA . GLN A 1 192 ? 15.470 -10.315 1.910 1.00 97.19 192 GLN A CA 1
ATOM 1444 C C . GLN A 1 192 ? 14.519 -9.117 2.026 1.00 97.19 192 GLN A C 1
ATOM 1446 O O . GLN A 1 192 ? 14.418 -8.514 3.095 1.00 97.19 192 GLN A O 1
ATOM 1451 N N . ALA A 1 193 ? 13.778 -8.796 0.963 1.00 96.56 193 ALA A N 1
ATOM 1452 C CA . ALA A 1 193 ? 12.795 -7.718 0.996 1.00 96.56 193 ALA A CA 1
ATOM 1453 C C . ALA A 1 193 ? 11.611 -8.006 1.935 1.00 96.56 193 ALA A C 1
ATOM 1455 O O . ALA A 1 193 ? 11.106 -7.083 2.572 1.00 96.56 193 ALA A O 1
ATOM 1456 N N . VAL A 1 194 ? 11.169 -9.263 2.046 1.00 97.25 194 VAL A N 1
ATOM 1457 C CA . VAL A 1 194 ? 10.144 -9.683 3.020 1.00 97.25 194 VAL A CA 1
ATOM 1458 C C . VAL A 1 194 ? 10.671 -9.559 4.447 1.00 97.25 194 VAL A C 1
ATOM 1460 O O . VAL A 1 194 ? 9.954 -9.073 5.319 1.00 97.25 194 VAL A O 1
ATOM 1463 N N . TRP A 1 195 ? 11.927 -9.939 4.692 1.00 97.19 195 TRP A N 1
ATOM 1464 C CA . TRP A 1 195 ? 12.551 -9.788 6.007 1.00 97.19 195 TRP A CA 1
ATOM 1465 C C . TRP A 1 195 ? 12.681 -8.320 6.425 1.00 97.19 195 TRP A C 1
ATOM 1467 O O . TRP A 1 195 ? 12.378 -7.968 7.566 1.00 97.19 195 TRP A O 1
ATOM 1477 N N . LEU A 1 196 ? 13.071 -7.451 5.490 1.00 96.81 196 LEU A N 1
ATOM 1478 C CA . LEU A 1 196 ? 13.151 -6.015 5.738 1.00 96.81 196 LEU A CA 1
ATOM 1479 C C . LEU A 1 196 ? 11.761 -5.421 6.016 1.00 96.81 196 LEU A C 1
ATOM 1481 O O . LEU A 1 196 ? 11.586 -4.728 7.013 1.00 96.81 196 LEU A O 1
ATOM 1485 N N . ALA A 1 197 ? 10.753 -5.791 5.216 1.00 96.81 197 ALA A N 1
ATOM 1486 C CA . ALA A 1 197 ? 9.367 -5.381 5.445 1.00 96.81 197 ALA A CA 1
ATOM 1487 C C . ALA A 1 197 ? 8.830 -5.866 6.804 1.00 96.81 197 ALA A C 1
ATOM 1489 O O . ALA A 1 197 ? 8.099 -5.147 7.481 1.00 96.81 197 ALA A O 1
ATOM 1490 N N . PHE A 1 198 ? 9.209 -7.070 7.240 1.00 96.56 198 PHE A N 1
ATOM 1491 C CA . PHE A 1 198 ? 8.871 -7.570 8.570 1.00 96.56 198 PHE A CA 1
ATOM 1492 C C . PHE A 1 198 ? 9.491 -6.713 9.675 1.00 96.56 198 PHE A C 1
ATOM 1494 O O . PHE A 1 198 ? 8.784 -6.326 10.607 1.00 96.56 198 PHE A O 1
ATOM 1501 N N . ALA A 1 199 ? 10.777 -6.373 9.556 1.00 96.75 199 ALA A N 1
ATOM 1502 C CA . ALA A 1 199 ? 11.445 -5.488 10.504 1.00 96.75 199 ALA A CA 1
ATOM 1503 C C . ALA A 1 199 ? 10.774 -4.105 10.565 1.00 96.75 199 ALA A C 1
ATOM 1505 O O . ALA A 1 199 ? 10.537 -3.600 11.664 1.00 96.75 199 ALA A O 1
ATOM 1506 N N . ASP A 1 200 ? 10.389 -3.539 9.418 1.00 95.44 200 ASP A N 1
ATOM 1507 C CA . ASP A 1 200 ? 9.678 -2.258 9.341 1.00 95.44 200 ASP A CA 1
ATOM 1508 C C . ASP A 1 200 ? 8.313 -2.317 10.045 1.00 95.44 200 ASP A C 1
ATOM 1510 O O . ASP A 1 200 ? 7.975 -1.433 10.836 1.00 95.44 200 ASP A O 1
ATOM 1514 N N . VAL A 1 201 ? 7.534 -3.380 9.814 1.00 95.38 201 VAL A N 1
ATOM 1515 C CA . VAL A 1 201 ? 6.216 -3.569 10.444 1.00 95.38 201 VAL A CA 1
ATOM 1516 C C . VAL A 1 201 ? 6.348 -3.749 11.955 1.00 95.38 201 VAL A C 1
ATOM 1518 O O . VAL A 1 201 ? 5.618 -3.109 12.715 1.00 95.38 201 VAL A O 1
ATOM 1521 N N . VAL A 1 202 ? 7.286 -4.582 12.411 1.00 95.62 202 VAL A N 1
ATOM 1522 C CA . VAL A 1 202 ? 7.548 -4.776 13.845 1.00 95.62 202 VAL A CA 1
ATOM 1523 C C . VAL A 1 202 ? 8.016 -3.472 14.487 1.00 95.62 202 VAL A C 1
ATOM 1525 O O . VAL A 1 202 ? 7.516 -3.108 15.552 1.00 95.62 202 VAL A O 1
ATOM 1528 N N . GLY A 1 203 ? 8.919 -2.740 13.832 1.00 96.00 203 GLY A N 1
ATOM 1529 C CA . GLY A 1 203 ? 9.397 -1.438 14.291 1.00 96.00 203 GLY A CA 1
ATOM 1530 C C . GLY A 1 203 ? 8.268 -0.415 14.416 1.00 96.00 203 GLY A C 1
ATOM 1531 O O . GLY A 1 203 ? 8.169 0.265 15.439 1.00 96.00 203 GLY A O 1
ATOM 1532 N N . LEU A 1 204 ? 7.368 -0.353 13.430 1.00 95.56 204 LEU A N 1
ATOM 1533 C CA . LEU A 1 204 ? 6.196 0.525 13.458 1.00 95.56 204 LEU A CA 1
ATOM 1534 C C . LEU A 1 204 ? 5.249 0.169 14.608 1.00 95.56 204 LEU A C 1
ATOM 1536 O O . LEU A 1 204 ? 4.808 1.061 15.333 1.00 95.56 204 LEU A O 1
ATOM 1540 N N . LEU A 1 205 ? 4.955 -1.118 14.811 1.00 94.44 205 LEU A N 1
ATOM 1541 C CA . LEU A 1 205 ? 4.081 -1.573 15.897 1.00 94.44 205 LEU A CA 1
ATOM 1542 C C . LEU A 1 205 ? 4.698 -1.316 17.277 1.00 94.44 205 LEU A C 1
ATOM 1544 O O . LEU A 1 205 ? 4.002 -0.850 18.180 1.00 94.44 205 LEU A O 1
ATOM 1548 N N . ALA A 1 206 ? 5.998 -1.569 17.437 1.00 96.56 206 ALA A N 1
ATOM 1549 C CA . ALA A 1 206 ? 6.721 -1.280 18.671 1.00 96.56 206 ALA A CA 1
ATOM 1550 C C . ALA A 1 206 ? 6.745 0.228 18.967 1.00 96.56 206 ALA A C 1
ATOM 1552 O O . ALA A 1 206 ? 6.461 0.640 20.092 1.00 96.56 206 ALA A O 1
ATOM 1553 N N . GLY A 1 207 ? 7.014 1.054 17.951 1.00 96.62 207 GLY A N 1
ATOM 1554 C CA . GLY A 1 207 ? 6.984 2.512 18.061 1.00 96.62 207 GLY A CA 1
ATOM 1555 C C . GLY A 1 207 ? 5.598 3.044 18.424 1.00 96.62 207 GLY A C 1
ATOM 1556 O O . GLY A 1 207 ? 5.477 3.871 19.328 1.00 96.62 207 GLY A O 1
ATOM 1557 N N . LEU A 1 208 ? 4.543 2.524 17.788 1.00 96.31 208 LEU A N 1
ATOM 1558 C CA . LEU A 1 208 ? 3.157 2.859 18.118 1.00 96.31 208 LEU A CA 1
ATOM 1559 C C . LEU A 1 208 ? 2.817 2.470 19.563 1.00 96.31 208 LEU A C 1
ATOM 1561 O O . LEU A 1 208 ? 2.253 3.278 20.298 1.00 96.31 208 LEU A O 1
ATOM 1565 N N . GLY A 1 209 ? 3.195 1.263 19.992 1.00 96.25 209 GLY A N 1
ATOM 1566 C CA . GLY A 1 209 ? 2.995 0.804 21.366 1.00 96.25 209 GLY A CA 1
ATOM 1567 C C . GLY A 1 209 ? 3.699 1.701 22.386 1.00 96.25 209 GLY A C 1
ATOM 1568 O O . GLY A 1 209 ? 3.078 2.140 23.352 1.00 96.25 209 GLY A O 1
ATOM 1569 N N . ALA A 1 210 ? 4.966 2.045 22.145 1.00 96.69 210 ALA A N 1
ATOM 1570 C CA . ALA A 1 210 ? 5.719 2.960 22.999 1.00 96.69 210 ALA A CA 1
ATOM 1571 C C . ALA A 1 210 ? 5.084 4.361 23.051 1.00 96.69 210 ALA A C 1
ATOM 1573 O O . ALA A 1 210 ? 4.950 4.932 24.134 1.00 96.69 210 ALA A O 1
ATOM 1574 N N . ALA A 1 211 ? 4.633 4.895 21.911 1.00 96.94 211 ALA A N 1
ATOM 1575 C CA . ALA A 1 211 ? 3.951 6.186 21.850 1.00 96.94 211 ALA A CA 1
ATOM 1576 C C . ALA A 1 211 ? 2.649 6.190 22.669 1.00 96.94 211 ALA A C 1
ATOM 1578 O O . ALA A 1 211 ? 2.402 7.134 23.421 1.00 96.94 211 ALA A O 1
ATOM 1579 N N . LEU A 1 212 ? 1.850 5.121 22.583 1.00 97.00 212 LEU A N 1
ATOM 1580 C CA . LEU A 1 212 ? 0.630 4.967 23.381 1.00 97.00 212 LEU A CA 1
ATOM 1581 C C . LEU A 1 212 ? 0.927 4.879 24.883 1.00 97.00 212 LEU A C 1
ATOM 1583 O O . LEU A 1 212 ? 0.208 5.482 25.676 1.00 97.00 212 LEU A O 1
ATOM 1587 N N . LEU A 1 213 ? 1.994 4.179 25.281 1.00 96.50 213 LEU A N 1
ATOM 1588 C CA . LEU A 1 213 ? 2.410 4.101 26.685 1.00 96.50 213 LEU A CA 1
ATOM 1589 C C . LEU A 1 213 ? 2.855 5.461 27.228 1.00 96.50 213 LEU A C 1
ATOM 1591 O O . LEU A 1 213 ? 2.442 5.841 28.323 1.00 96.50 213 LEU A O 1
ATOM 1595 N N . VAL A 1 214 ? 3.654 6.211 26.464 1.00 97.19 214 VAL A N 1
ATOM 1596 C CA . VAL A 1 214 ? 4.070 7.570 26.843 1.00 97.19 214 VAL A CA 1
ATOM 1597 C C . VAL A 1 214 ? 2.853 8.482 26.963 1.00 97.19 214 VAL A C 1
ATOM 1599 O O . VAL A 1 214 ? 2.712 9.183 27.963 1.00 97.19 214 VAL A O 1
ATOM 1602 N N . PHE A 1 215 ? 1.942 8.438 25.991 1.00 96.12 215 PHE A N 1
ATOM 1603 C CA . PHE A 1 215 ? 0.709 9.219 26.030 1.00 96.12 215 PHE A CA 1
ATOM 1604 C C . PHE A 1 215 ? -0.160 8.870 27.249 1.00 96.12 215 PHE A C 1
ATOM 1606 O O . PHE A 1 215 ? -0.602 9.765 27.968 1.00 96.12 215 PHE A O 1
ATOM 1613 N N . GLY A 1 216 ? -0.346 7.579 27.537 1.00 96.50 216 GLY A N 1
ATOM 1614 C CA . GLY A 1 216 ? -1.073 7.117 28.719 1.00 96.50 216 GLY A CA 1
ATOM 1615 C C . GLY A 1 216 ? -0.411 7.549 30.029 1.00 96.50 216 GLY A C 1
ATOM 1616 O O . GLY A 1 216 ? -1.095 7.998 30.946 1.00 96.50 216 GLY A O 1
ATOM 1617 N N . ALA A 1 217 ? 0.920 7.491 30.114 1.00 95.19 217 ALA A N 1
ATOM 1618 C CA . ALA A 1 217 ? 1.658 7.969 31.281 1.00 95.19 217 ALA A CA 1
ATOM 1619 C C . ALA A 1 217 ? 1.466 9.478 31.501 1.00 95.19 217 ALA A C 1
ATOM 1621 O O . ALA A 1 217 ? 1.235 9.907 32.632 1.00 95.19 217 ALA A O 1
ATOM 1622 N N . VAL A 1 218 ? 1.506 10.275 30.428 1.00 96.06 218 VAL A N 1
ATOM 1623 C CA . VAL A 1 218 ? 1.243 11.722 30.478 1.00 96.06 218 VAL A CA 1
ATOM 1624 C C . VAL A 1 218 ? -0.179 12.001 30.961 1.00 96.06 218 VAL A C 1
ATOM 1626 O O . VAL A 1 21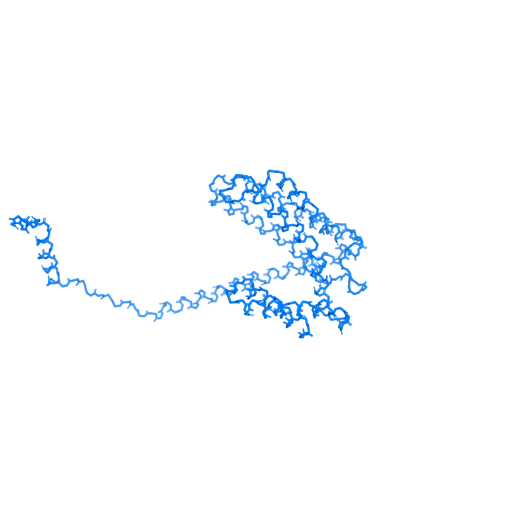8 ? -0.350 12.843 31.841 1.00 96.06 218 VAL A O 1
ATOM 1629 N N . LEU A 1 219 ? -1.181 11.273 30.453 1.00 94.88 219 LEU A N 1
ATOM 1630 C CA . LEU A 1 219 ? -2.567 11.399 30.917 1.00 94.88 219 LEU A CA 1
ATOM 1631 C C . LEU A 1 219 ? -2.696 11.103 32.412 1.00 94.88 219 LEU A C 1
ATOM 1633 O O . LEU A 1 219 ? -3.273 11.907 33.132 1.00 94.88 219 LEU A O 1
ATOM 1637 N N . VAL A 1 220 ? -2.100 10.014 32.903 1.00 95.50 220 VAL A N 1
ATOM 1638 C CA . VAL A 1 220 ? -2.152 9.663 34.334 1.00 95.50 220 VAL A CA 1
ATOM 1639 C C . VAL A 1 220 ? -1.473 10.723 35.204 1.00 95.50 220 VAL A C 1
ATOM 1641 O O . VAL A 1 220 ? -1.973 11.058 36.278 1.00 95.50 220 VAL A O 1
ATOM 1644 N N . VAL A 1 221 ? -0.329 11.262 34.770 1.00 94.56 221 VAL A N 1
ATOM 1645 C CA . VAL A 1 221 ? 0.349 12.353 35.488 1.00 94.56 221 VAL A CA 1
ATOM 1646 C C . VAL A 1 221 ? -0.524 13.606 35.511 1.00 94.56 221 VAL A C 1
ATOM 1648 O O . VAL A 1 221 ? -0.650 14.230 36.563 1.00 94.56 221 VAL A O 1
ATOM 1651 N N . TYR A 1 222 ? -1.146 13.947 34.383 1.00 92.31 222 TYR A N 1
ATOM 1652 C CA . TYR A 1 222 ? -2.028 15.103 34.269 1.00 92.31 222 TYR A CA 1
ATOM 1653 C C . TYR A 1 222 ? -3.287 14.951 35.133 1.00 92.31 222 TYR A C 1
ATOM 1655 O O . TYR A 1 222 ? -3.619 15.854 35.897 1.00 92.31 222 TYR A O 1
ATOM 1663 N N . GLU A 1 223 ? -3.941 13.789 35.095 1.00 91.56 223 GLU A N 1
ATOM 1664 C CA . GLU A 1 223 ? -5.123 13.496 35.911 1.00 91.56 223 GLU A CA 1
ATOM 1665 C C . GLU A 1 223 ? -4.832 13.606 37.408 1.00 91.56 223 GLU A C 1
ATOM 1667 O O . GLU A 1 223 ? -5.631 14.169 38.154 1.00 91.56 223 GLU A O 1
ATOM 1672 N N . ARG A 1 224 ? -3.659 13.143 37.855 1.00 89.88 224 ARG A N 1
ATOM 1673 C CA . ARG A 1 224 ? -3.233 13.265 39.260 1.00 89.88 224 ARG A CA 1
ATOM 1674 C C . ARG A 1 224 ? -2.992 14.707 39.712 1.00 89.88 224 ARG A C 1
ATOM 1676 O O . ARG A 1 224 ? -2.953 14.948 40.915 1.00 89.88 224 ARG A O 1
ATOM 1683 N N . GLN A 1 225 ? -2.787 15.639 38.783 1.00 89.00 225 GLN A N 1
ATOM 1684 C CA . GLN A 1 225 ? -2.561 17.058 39.074 1.00 89.00 225 GLN A CA 1
ATOM 1685 C C . GLN A 1 225 ? -3.848 17.892 39.023 1.00 89.00 225 GLN A C 1
ATOM 1687 O O . GLN A 1 225 ? -3.830 19.054 39.433 1.00 89.00 225 GLN A O 1
ATOM 1692 N N . LEU A 1 226 ? -4.962 17.332 38.539 1.00 84.31 226 LEU A N 1
ATOM 1693 C CA . LEU A 1 226 ? -6.240 18.038 38.506 1.00 84.31 226 LEU A CA 1
ATOM 1694 C C . LEU A 1 226 ? -6.781 18.220 39.929 1.00 84.31 226 LEU A C 1
ATOM 1696 O O . LEU A 1 226 ? -6.892 17.273 40.707 1.00 84.31 226 LEU A O 1
ATOM 1700 N N . VAL A 1 227 ? -7.155 19.456 40.258 1.00 82.38 227 VAL A N 1
ATOM 1701 C CA . VAL A 1 227 ? -7.910 19.751 41.479 1.00 82.38 227 VAL A CA 1
ATOM 1702 C C . VAL A 1 227 ? -9.283 19.081 41.344 1.00 82.38 227 VAL A C 1
ATOM 1704 O O . VAL A 1 227 ? -9.908 19.225 40.288 1.00 82.38 227 VAL A O 1
ATOM 1707 N N . PRO A 1 228 ? -9.768 18.347 42.364 1.00 76.19 228 PRO A N 1
ATOM 1708 C CA . PRO A 1 228 ? -11.088 17.736 42.305 1.00 76.19 228 PRO A CA 1
ATOM 1709 C C . PRO A 1 228 ? -12.147 18.802 41.989 1.00 76.19 228 PRO A C 1
ATOM 1711 O O . PRO A 1 228 ? -12.053 19.924 42.500 1.00 76.19 228 PRO A O 1
ATOM 1714 N N . PRO A 1 229 ? -13.137 18.486 41.134 1.00 76.06 229 PRO A N 1
ATOM 1715 C CA . PRO A 1 229 ? -14.152 19.450 40.749 1.00 76.06 229 PRO A CA 1
ATOM 1716 C C . PRO A 1 229 ? -14.856 19.974 41.997 1.00 76.06 229 PRO A C 1
ATOM 1718 O O . PRO A 1 229 ? -15.183 19.206 42.905 1.00 76.06 229 PRO A O 1
ATOM 1721 N N . VAL A 1 230 ? -15.087 21.288 42.036 1.00 74.19 230 VAL A N 1
ATOM 1722 C CA . VAL A 1 230 ? -15.876 21.913 43.096 1.00 74.19 230 VAL A CA 1
ATOM 1723 C C . VAL A 1 230 ? -17.270 21.301 43.027 1.00 74.19 230 VAL A C 1
ATOM 1725 O O . VAL A 1 230 ? -18.033 21.564 42.098 1.00 74.19 230 VAL A O 1
ATOM 1728 N N . THR A 1 231 ? -17.588 20.438 43.985 1.00 69.44 231 THR A N 1
ATOM 1729 C CA . THR A 1 231 ? -18.935 19.915 44.150 1.00 69.44 231 THR A CA 1
ATOM 1730 C C . THR A 1 231 ? -19.811 21.093 44.550 1.00 69.44 231 THR A C 1
ATOM 1732 O O . THR A 1 231 ? -19.583 21.721 45.585 1.00 69.44 231 THR A O 1
ATOM 1735 N N . SER A 1 232 ? -20.795 21.454 43.716 1.00 70.00 232 SER A N 1
ATOM 1736 C CA . SER A 1 232 ? -21.801 22.409 44.172 1.00 70.00 232 SER A CA 1
ATOM 1737 C C . SER A 1 232 ? -22.441 21.800 45.411 1.00 70.00 232 SER A C 1
ATOM 1739 O O . SER A 1 232 ? -22.843 20.631 45.380 1.00 70.00 232 SER A O 1
ATOM 1741 N N . SER A 1 233 ? -22.529 22.561 46.500 1.00 74.25 233 SER A N 1
ATOM 1742 C CA . SER A 1 233 ? -23.341 22.147 47.639 1.00 74.25 233 SER A CA 1
ATOM 1743 C C . SER A 1 233 ? -24.714 21.728 47.118 1.00 74.25 233 SER A C 1
ATOM 1745 O O . SER A 1 233 ? -25.254 22.402 46.235 1.00 74.25 233 SER A O 1
ATOM 1747 N N . GLY A 1 234 ? -25.256 20.618 47.627 1.00 75.88 234 GLY A N 1
ATOM 1748 C CA . GLY A 1 234 ? -26.612 20.193 47.280 1.00 75.88 234 GLY A CA 1
ATOM 1749 C C . GLY A 1 234 ? -27.606 21.357 47.413 1.00 75.88 234 GLY A C 1
ATOM 1750 O O . GLY A 1 234 ? -27.330 22.304 48.159 1.00 75.88 234 GLY A O 1
ATOM 1751 N N . PRO A 1 235 ? -28.731 21.327 46.677 1.00 74.75 235 PRO A N 1
ATOM 1752 C CA . PRO A 1 235 ? -29.694 22.423 46.670 1.00 74.75 235 PRO A CA 1
ATOM 1753 C C . PRO A 1 235 ? -30.036 22.831 48.106 1.00 74.75 235 PRO A C 1
ATOM 1755 O O . PRO A 1 235 ? -30.349 21.984 48.946 1.00 74.75 235 PRO A O 1
ATOM 1758 N N . SER A 1 236 ? -29.918 24.129 48.406 1.00 80.69 236 SER A N 1
ATOM 1759 C CA . SER A 1 236 ? -30.277 24.637 49.731 1.00 80.69 236 SER A CA 1
ATOM 1760 C C . SER A 1 236 ? -31.760 24.369 49.997 1.00 80.69 236 SER A C 1
ATOM 1762 O O . SER A 1 236 ? -32.546 24.205 49.063 1.00 80.69 236 SER A O 1
ATOM 1764 N N . LYS A 1 237 ? -32.164 24.352 51.273 1.00 79.81 237 LYS A N 1
ATOM 1765 C CA . LYS A 1 237 ? -33.581 24.198 51.643 1.00 79.81 237 LYS A CA 1
ATOM 1766 C C . LYS A 1 237 ? -34.480 25.192 50.903 1.00 79.81 237 LYS A C 1
ATOM 1768 O O . LYS A 1 237 ? -35.522 24.801 50.417 1.00 79.81 237 LYS A O 1
ATOM 1773 N N . GLU A 1 238 ? -34.006 26.417 50.693 1.00 80.31 238 GLU A N 1
ATOM 1774 C CA . GLU A 1 238 ? -34.701 27.445 49.912 1.00 80.31 238 GLU A CA 1
ATOM 1775 C C . GLU A 1 238 ? -34.904 27.057 48.435 1.00 80.31 238 GLU A C 1
ATOM 1777 O O . GLU A 1 238 ? -35.966 27.300 47.867 1.00 80.31 238 GLU A O 1
ATOM 1782 N N . HIS A 1 239 ? -33.922 26.402 47.806 1.00 78.75 239 HIS A N 1
ATOM 1783 C CA . HIS A 1 239 ? -34.081 25.870 46.450 1.00 78.75 239 HIS A CA 1
ATOM 1784 C C . HIS A 1 239 ? -35.056 24.691 46.419 1.00 78.75 239 HIS A C 1
ATOM 1786 O O . HIS A 1 239 ? -35.846 24.592 45.485 1.00 78.75 239 HIS A O 1
ATOM 1792 N N . LEU A 1 240 ? -35.025 23.818 47.430 1.00 83.94 240 LEU A N 1
ATOM 1793 C CA . LEU A 1 240 ? -35.966 22.701 47.551 1.00 83.94 240 LEU A CA 1
ATOM 1794 C C . LEU A 1 240 ? -37.397 23.189 47.802 1.00 83.94 240 LEU A C 1
ATOM 1796 O O . LEU A 1 240 ? -38.319 22.676 47.178 1.00 83.94 240 LEU A O 1
ATOM 1800 N N . ASP A 1 241 ? -37.574 24.218 48.627 1.00 83.75 241 ASP A N 1
ATOM 1801 C CA . ASP A 1 241 ? -38.871 24.842 48.897 1.00 83.75 241 ASP A CA 1
ATOM 1802 C C . ASP A 1 241 ? -39.407 25.548 47.651 1.00 83.75 241 ASP A C 1
ATOM 1804 O O . ASP A 1 241 ? -40.589 25.437 47.332 1.00 83.75 241 ASP A O 1
ATOM 1808 N N . ARG A 1 242 ? -38.536 26.208 46.879 1.00 81.88 242 ARG A N 1
ATOM 1809 C CA . ARG A 1 242 ? -38.919 26.836 45.610 1.00 81.88 242 ARG A CA 1
ATOM 1810 C C . ARG A 1 242 ? -39.286 25.810 44.540 1.00 81.88 242 ARG A C 1
ATOM 1812 O O . ARG A 1 242 ? -40.240 26.025 43.798 1.00 81.88 242 ARG A O 1
ATOM 1819 N N . VAL A 1 243 ? -38.563 24.693 44.471 1.00 83.38 243 VAL A N 1
ATOM 1820 C CA . VAL A 1 243 ? -38.898 23.567 43.585 1.00 83.38 243 VAL A CA 1
ATOM 1821 C C . VAL A 1 243 ? -40.207 22.911 44.022 1.00 83.38 243 VAL A C 1
ATOM 1823 O O . VAL A 1 243 ? -41.047 22.645 43.171 1.00 83.38 243 VAL A O 1
ATOM 1826 N N . SER A 1 244 ? -40.418 22.721 45.325 1.00 82.25 244 SER A N 1
ATOM 1827 C CA . SER A 1 244 ? -41.671 22.214 45.893 1.00 82.25 244 SER A CA 1
ATOM 1828 C C . SER A 1 244 ? -42.848 23.135 45.564 1.00 82.25 244 SER A C 1
ATOM 1830 O O . SER A 1 244 ? -43.866 22.667 45.070 1.00 82.25 244 SER A O 1
ATOM 1832 N N . PHE A 1 245 ? -42.689 24.451 45.725 1.00 82.00 245 PHE A N 1
ATOM 1833 C CA . PHE A 1 245 ? -43.705 25.445 45.373 1.00 82.00 245 PHE A CA 1
ATOM 1834 C C . PHE A 1 245 ? -44.079 25.394 43.885 1.00 82.00 245 PHE A C 1
ATOM 1836 O O . PHE A 1 245 ? -45.258 25.334 43.547 1.00 82.00 245 PHE A O 1
ATOM 1843 N N . VAL A 1 246 ? -43.084 25.363 42.990 1.00 81.62 246 VAL A N 1
ATOM 1844 C CA . VAL A 1 246 ? -43.326 25.275 41.540 1.00 81.62 246 VAL A CA 1
ATOM 1845 C C . VAL A 1 246 ? -43.955 23.933 41.162 1.00 81.62 246 VAL A C 1
ATOM 1847 O O . VAL A 1 246 ? -44.849 23.907 40.319 1.00 81.62 246 VAL A O 1
ATOM 1850 N N . LEU A 1 247 ? -43.531 22.830 41.785 1.00 80.00 247 LEU A N 1
ATOM 1851 C CA . LEU A 1 247 ? -44.135 21.513 41.578 1.00 80.00 247 LEU A CA 1
ATOM 1852 C C . LEU A 1 247 ? -45.584 21.494 42.056 1.00 80.00 247 LEU A C 1
ATOM 1854 O O . LEU A 1 247 ? -46.437 21.059 41.300 1.00 80.00 247 LEU A O 1
ATOM 1858 N N . HIS A 1 248 ? -45.892 22.024 43.239 1.00 77.31 248 HIS A N 1
ATOM 1859 C CA . HIS A 1 248 ? -47.270 22.139 43.719 1.00 77.31 248 HIS A CA 1
ATOM 1860 C C . HIS A 1 248 ? -48.135 22.983 42.780 1.00 77.31 248 HIS A C 1
ATOM 1862 O O . HIS A 1 248 ? -49.261 22.603 42.492 1.00 77.31 248 HIS A O 1
ATOM 1868 N N . GLN A 1 249 ? -47.587 24.062 42.218 1.00 75.62 249 GLN A N 1
ATOM 1869 C CA . GLN A 1 249 ? -48.305 24.912 41.268 1.00 75.62 249 GLN A CA 1
ATOM 1870 C C . GLN A 1 249 ? -48.618 24.218 39.924 1.00 75.62 249 GLN A C 1
ATOM 1872 O O . GLN A 1 249 ? -49.545 24.634 39.237 1.00 75.62 249 GLN A O 1
ATOM 1877 N N . HIS A 1 250 ? -47.864 23.182 39.533 1.00 71.31 250 HIS A N 1
ATOM 1878 C CA . HIS A 1 250 ? -48.027 22.497 38.239 1.00 71.31 250 HIS A CA 1
ATOM 1879 C C . HIS A 1 250 ? -48.536 21.048 38.347 1.00 71.31 250 HIS A C 1
ATOM 1881 O O . HIS A 1 250 ? -49.025 20.509 37.357 1.00 71.31 250 HIS A O 1
ATOM 1887 N N . VAL A 1 251 ? -48.416 20.401 39.511 1.00 69.81 251 VAL A N 1
ATOM 1888 C CA . VAL A 1 251 ? -48.850 19.013 39.759 1.00 69.81 251 VAL A CA 1
ATOM 1889 C C . VAL A 1 251 ? -50.308 18.947 40.202 1.00 69.81 251 VAL A C 1
ATOM 1891 O O . VAL A 1 251 ? -50.967 17.963 39.882 1.00 69.81 251 VAL A O 1
ATOM 1894 N N . ASP A 1 252 ? -50.837 19.988 40.854 1.00 57.88 252 ASP A N 1
ATOM 1895 C CA . ASP A 1 252 ? -52.266 20.026 41.205 1.00 57.88 252 ASP A CA 1
ATOM 1896 C C . ASP A 1 252 ? -53.179 20.246 39.990 1.00 57.88 252 ASP A C 1
ATOM 1898 O O . ASP A 1 252 ? -54.394 20.144 40.106 1.00 57.88 252 ASP A O 1
ATOM 1902 N N . GLY A 1 253 ? -52.602 20.484 38.805 1.00 53.03 253 GLY A N 1
ATOM 1903 C CA . GLY A 1 253 ? -53.357 20.873 37.625 1.00 53.03 253 GLY A CA 1
ATOM 1904 C C . GLY A 1 253 ? -53.905 22.282 37.813 1.00 53.03 253 GLY A C 1
ATOM 1905 O O . GLY A 1 253 ? -54.600 22.589 38.776 1.00 53.03 253 GLY A O 1
ATOM 1906 N N . GLY A 1 254 ? -53.582 23.182 36.891 1.00 48.38 254 GLY A N 1
ATOM 1907 C CA . GLY A 1 254 ? -54.297 24.445 36.838 1.00 48.38 254 GLY A CA 1
ATOM 1908 C C . GLY A 1 254 ? -55.782 24.162 36.625 1.00 48.38 254 GLY A C 1
ATOM 1909 O O . GLY A 1 254 ? -56.189 23.855 35.513 1.00 48.38 254 GLY A O 1
ATOM 1910 N N . GLU A 1 255 ? -56.591 24.324 37.667 1.00 51.28 255 GLU A N 1
ATOM 1911 C CA . GLU A 1 255 ? -58.033 24.575 37.561 1.00 51.28 255 GLU A CA 1
ATOM 1912 C C . GLU A 1 255 ? -58.294 26.043 37.158 1.00 51.28 255 GLU A C 1
ATOM 1914 O O . GLU A 1 255 ? -59.222 26.697 37.621 1.00 51.28 255 GLU A O 1
ATOM 1919 N N . HIS A 1 256 ? -57.450 26.594 36.284 1.00 52.22 256 HIS A N 1
ATOM 1920 C CA . HIS A 1 256 ? -57.624 27.915 35.689 1.00 52.22 256 HIS A CA 1
ATOM 1921 C C . HIS A 1 256 ? -57.208 27.872 34.220 1.00 52.22 256 HIS A C 1
ATOM 1923 O O . HIS A 1 256 ? -56.176 28.408 33.842 1.00 52.22 256 HIS A O 1
ATOM 1929 N N . ASP A 1 257 ? -58.035 27.185 33.432 1.00 46.03 257 ASP A N 1
ATOM 1930 C CA . ASP A 1 257 ? -58.262 27.423 31.999 1.00 46.03 257 ASP A CA 1
ATOM 1931 C C . ASP A 1 257 ? -59.739 27.079 31.670 1.00 46.03 257 ASP A C 1
ATOM 1933 O O . ASP A 1 257 ? -60.051 26.373 30.716 1.00 46.03 257 ASP A O 1
ATOM 1937 N N . GLU A 1 258 ? -60.672 27.568 32.496 1.00 41.09 258 GLU A N 1
ATOM 1938 C CA . GLU A 1 258 ? -62.096 27.687 32.146 1.00 41.09 258 GLU A CA 1
ATOM 1939 C C . GLU A 1 258 ? -62.609 29.082 32.546 1.00 41.09 258 GLU A C 1
ATOM 1941 O O . GLU A 1 258 ? -63.298 29.222 33.550 1.00 41.09 258 GLU A O 1
ATOM 1946 N N . GLU A 1 259 ? -62.241 30.111 31.772 1.00 35.56 259 GLU A N 1
ATOM 1947 C CA . GLU A 1 259 ? -63.103 31.257 31.403 1.00 35.56 259 GLU A CA 1
ATOM 1948 C C . GLU A 1 259 ? -62.719 31.778 30.008 1.00 35.56 259 GLU A C 1
ATOM 1950 O O . GLU A 1 259 ? -61.511 32.004 29.759 1.00 35.56 259 GLU A O 1
#

pLDDT: mean 87.43, std 11.23, range [35.56, 97.62]

Mean predicted aligned error: 11.41 Å

Foldseek 3Di:
DCQQVVLVVLLVVLVCQLVPDPDPVSNVVSVVSNVVSVVSNVCCCVVPVPDLSVLVSLVVVLLPQLCVLQVQLVVLLVQADPDPPHHDDVVSNVVSVVSNVVSVVSLLCLFAHPSPRDRPHARRPVNLLCLLLCLLVQLVVLVVVLVVCVVPPDPCVVVSVVSNVVSVVSPVSNVVLCVDHHPRGGNVNSVVSNVVSVVVVVVVVVVVVVVVVVVVVVVVVVVVPDDPPDDDDPDDVVRVVVVVVVCVVPVVPPPPPDD

Nearest PDB structures (foldseek):
  5c5b-assembly1_A  TM=1.963E-01  e=2.666E+00  Homo sapiens
  6pvq-assembly1_D  TM=3.556E-01  e=7.065E+00  Mus musculus